Protein AF-B7STY0-F1 (afdb_monomer_lite)

Radius of gyration: 23.1 Å; chains: 1; bounding box: 56×46×56 Å

InterPro domains:
  IPR005203 Hemocyanin, C-terminal [PF03723] (12-206)
  IPR013788 Hemocyanin/hexamerin [PTHR11511] (6-204)
  IPR014756 Immunoglobulin E-set [SSF81296] (11-210)
  IPR037020 Hemocyanin, C-terminal domain superfamily [G3DSA:2.60.40.1520] (10-211)

pLDDT: mean 85.21, std 14.91, range [29.67, 97.5]

Organism: Heliconius melpomene (NCBI:txid34740)

Foldseek 3Di:
DVVVVVVVPDDDDDPVRQDDPQKDWDDKDKDDKDKDKDKDKAWPVVVDDDDPVCVVVVHDPDTDIDIDIDMAIDKMKMKIKMAGQAWAKKKKWKWKFAQADPVRHGDDCVVCVVRIDTLAIDIDTDHHGIDIDIDILVVGPQEAEDDDHPVVVVVVCVPDPDPNPVSCVPRVPRHPTGDHSSVSDDHADPVGRDMDMDMGMGGDDPPDDDPDD

Sequence (213 aa):
EHAVLFKKFLPKYTIDELDFPGVKIERITSDKLVTFIDDFDMDITNALYLDETEIHNKKSDMTFVARTRRLNNQPFKVTIDVISEKAVDAVVRIFIGPKYDCMGRLLNVNDKRLDMLEIDSFIYKLDTGKNTIIRNSHEMHDVIGDRPWTRRFMDYTADVNGGVDKVVDSYWYKQRLGIPRRLLLPLGLRGGLPLQMFVIVTPVRTGLVLPTI

Secondary structure (DSSP, 8-state):
-HHHHHHTTSPPPPHHHH--TTEEEEEEEE----EEEEEEEEE-GGGSPPPHHHHHHTS-SS--EEEEEEEEE---EEEEEEEESS-EEEEEEEEEEESB-TTSPBPPHHHHTTTPEEEEEEEEEEPSEEEEEEEETTT-TTEE-PPPPHHHHHHHHHH-TT-HHHHIIIIITTTSSSEEGGGSSPPPPTT---EEEEEEEEE--TT------

Structure (mmCIF, N/CA/C/O backbone):
data_AF-B7STY0-F1
#
_entry.id   AF-B7STY0-F1
#
loop_
_atom_site.group_PDB
_atom_site.id
_atom_site.type_symbol
_atom_site.label_atom_id
_atom_site.label_alt_id
_atom_site.label_comp_id
_atom_site.label_asym_id
_atom_site.label_entity_id
_atom_site.label_seq_id
_atom_site.pdbx_PDB_ins_code
_atom_site.Cartn_x
_atom_site.Cartn_y
_atom_site.Cartn_z
_atom_site.occupancy
_atom_site.B_iso_or_equiv
_atom_site.auth_seq_id
_atom_site.auth_comp_id
_atom_site.auth_asym_id
_atom_site.auth_atom_id
_atom_site.pdbx_PDB_model_num
ATOM 1 N N . GLU A 1 1 ? 5.731 -23.225 3.517 1.00 60.69 1 GLU A N 1
ATOM 2 C CA . GLU A 1 1 ? 4.800 -24.035 4.343 1.00 60.69 1 GLU A CA 1
ATOM 3 C C . GLU A 1 1 ? 5.126 -24.015 5.842 1.00 60.69 1 GLU A C 1
ATOM 5 O O . GLU A 1 1 ? 4.241 -23.704 6.633 1.00 60.69 1 GLU A O 1
ATOM 10 N N . HIS A 1 2 ? 6.379 -24.244 6.255 1.00 78.81 2 HIS A N 1
ATOM 11 C CA . HIS A 1 2 ? 6.765 -24.286 7.679 1.00 78.81 2 HIS A CA 1
ATOM 12 C C . HIS A 1 2 ? 6.441 -23.016 8.487 1.00 78.81 2 HIS A C 1
ATOM 14 O O . HIS A 1 2 ? 5.999 -23.117 9.629 1.00 78.81 2 HIS A O 1
ATOM 20 N N . ALA A 1 3 ? 6.571 -21.824 7.893 1.00 80.62 3 ALA A N 1
ATOM 21 C CA . ALA A 1 3 ? 6.241 -20.567 8.570 1.00 80.62 3 ALA A CA 1
ATOM 22 C C . ALA A 1 3 ? 4.749 -20.461 8.945 1.00 80.62 3 ALA A C 1
ATOM 24 O O . ALA A 1 3 ? 4.415 -20.004 10.035 1.00 80.62 3 ALA A O 1
ATOM 25 N N . VAL A 1 4 ? 3.844 -20.928 8.077 1.00 84.31 4 VAL A N 1
ATOM 26 C CA . VAL A 1 4 ? 2.393 -20.887 8.335 1.00 84.31 4 VAL A CA 1
ATOM 27 C C . VAL A 1 4 ? 2.015 -21.871 9.439 1.00 84.31 4 VAL A C 1
ATOM 29 O O . VAL A 1 4 ? 1.200 -21.545 10.300 1.00 84.31 4 VAL A O 1
ATOM 32 N N . LEU A 1 5 ? 2.632 -23.057 9.449 1.00 87.75 5 LEU A N 1
ATOM 33 C CA . LEU A 1 5 ? 2.456 -24.036 10.522 1.00 87.75 5 LEU A CA 1
ATOM 34 C C . LEU A 1 5 ? 2.950 -23.484 11.860 1.00 87.75 5 LEU A C 1
ATOM 36 O O . LEU A 1 5 ? 2.215 -23.553 12.839 1.00 87.75 5 LEU A O 1
ATOM 40 N N . PHE A 1 6 ? 4.129 -22.855 11.887 1.00 90.81 6 PHE A N 1
ATOM 41 C CA . PHE A 1 6 ? 4.658 -22.202 13.084 1.00 90.81 6 PHE A CA 1
ATOM 42 C C . PHE A 1 6 ? 3.688 -21.151 13.650 1.00 90.81 6 PHE A C 1
ATOM 44 O O . PHE A 1 6 ? 3.395 -21.155 14.843 1.00 90.81 6 PHE A O 1
ATOM 51 N N . LYS A 1 7 ? 3.102 -20.300 12.794 1.00 88.75 7 LYS A N 1
ATOM 52 C CA . LYS A 1 7 ? 2.127 -19.279 13.219 1.00 88.75 7 LYS A CA 1
ATOM 53 C C . LYS A 1 7 ? 0.867 -19.859 13.877 1.00 88.75 7 LYS A C 1
ATOM 55 O O . LYS A 1 7 ? 0.223 -19.139 14.631 1.00 88.75 7 LYS A O 1
ATOM 60 N N . LYS A 1 8 ? 0.517 -21.132 13.643 1.00 87.06 8 LYS A N 1
ATOM 61 C CA . LYS A 1 8 ? -0.620 -21.791 14.318 1.00 87.06 8 LYS A CA 1
ATOM 62 C C . LYS A 1 8 ? -0.343 -22.129 15.788 1.00 87.06 8 LYS A C 1
ATOM 64 O O . LYS A 1 8 ? -1.303 -22.318 16.527 1.00 87.06 8 LYS A O 1
ATOM 69 N N . PHE A 1 9 ? 0.926 -22.203 16.197 1.00 91.38 9 PHE A N 1
ATOM 70 C CA . PHE A 1 9 ? 1.323 -22.443 17.591 1.00 91.38 9 PHE A CA 1
ATOM 71 C C . PHE A 1 9 ? 1.385 -21.162 18.429 1.00 91.38 9 PHE A C 1
ATOM 73 O O . PHE A 1 9 ? 1.483 -21.237 19.651 1.00 91.38 9 PHE A O 1
ATOM 80 N N . LEU A 1 10 ? 1.333 -19.990 17.792 1.00 91.94 10 LEU A N 1
ATOM 81 C CA . LEU A 1 10 ? 1.276 -18.719 18.502 1.00 91.94 10 LEU A CA 1
ATOM 82 C C . LEU A 1 10 ? -0.125 -18.497 19.095 1.00 91.94 10 LEU A C 1
ATOM 84 O O . LEU A 1 10 ? -1.118 -18.941 18.504 1.00 91.94 10 LEU A O 1
ATOM 88 N N . PRO A 1 11 ? -0.230 -17.794 20.237 1.00 92.94 11 PRO A N 1
ATOM 89 C CA . PRO A 1 11 ? -1.522 -17.407 20.781 1.00 92.94 11 PRO A CA 1
ATOM 90 C C . PRO A 1 11 ? -2.291 -16.543 19.774 1.00 92.94 11 PRO A C 1
ATOM 92 O O . PRO A 1 11 ? -1.715 -15.764 19.011 1.00 92.94 11 PRO A O 1
ATOM 95 N N . LYS A 1 12 ? -3.613 -16.711 19.759 1.00 90.75 12 LYS A N 1
ATOM 96 C CA . LYS A 1 12 ? -4.514 -15.886 18.950 1.00 90.75 12 LYS A CA 1
ATOM 97 C C . LYS A 1 12 ? -4.737 -14.558 19.662 1.00 90.75 12 LYS A C 1
ATOM 99 O O . LYS A 1 12 ? -4.838 -14.553 20.885 1.00 90.75 12 LYS A O 1
ATOM 104 N N . TYR A 1 13 ? -4.890 -13.487 18.889 1.00 91.31 13 TYR A N 1
ATOM 105 C CA . TYR A 1 13 ? -5.256 -12.192 19.450 1.00 91.31 13 TYR A CA 1
ATOM 106 C C . TYR A 1 13 ? -6.588 -12.268 20.197 1.00 91.31 13 TYR A C 1
ATOM 108 O O . TYR A 1 13 ? -7.548 -12.870 19.699 1.00 91.31 13 TYR A O 1
ATOM 116 N N . THR A 1 14 ? -6.640 -11.662 21.380 1.00 93.38 14 THR A N 1
ATOM 117 C CA . THR A 1 14 ? -7.887 -11.496 22.136 1.00 93.38 14 THR A CA 1
ATOM 118 C C . THR A 1 14 ? -8.665 -10.279 21.633 1.00 93.38 14 THR A C 1
ATOM 120 O O . THR A 1 14 ? -8.149 -9.459 20.871 1.00 93.38 14 THR A O 1
ATOM 123 N N . ILE A 1 15 ? -9.931 -10.160 22.042 1.00 90.56 15 ILE A N 1
ATOM 124 C CA . ILE A 1 15 ? -10.754 -8.992 21.698 1.00 90.56 15 ILE A CA 1
ATOM 125 C C . ILE A 1 15 ? -10.104 -7.727 22.264 1.00 90.56 15 ILE A C 1
ATOM 127 O O . ILE A 1 15 ? -9.914 -6.777 21.518 1.00 90.56 15 ILE A O 1
ATOM 131 N N . ASP A 1 16 ? -9.664 -7.761 23.522 1.00 89.69 16 ASP A N 1
ATOM 132 C CA . ASP A 1 16 ? -9.047 -6.615 24.202 1.00 89.69 16 ASP A CA 1
ATOM 133 C C . ASP A 1 16 ? -7.728 -6.160 23.552 1.00 89.69 16 ASP A C 1
ATOM 135 O O . ASP A 1 16 ? -7.352 -4.995 23.641 1.00 89.69 16 ASP A O 1
ATOM 139 N N . GLU A 1 17 ? -7.006 -7.067 22.885 1.00 87.88 17 GLU A N 1
ATOM 140 C CA . GLU A 1 17 ? -5.771 -6.734 22.167 1.00 87.88 17 GLU A CA 1
ATOM 141 C C . GLU A 1 17 ? -6.016 -6.044 20.822 1.00 87.88 17 GLU A C 1
ATOM 143 O O . GLU A 1 17 ? -5.158 -5.279 20.366 1.00 87.88 17 GLU A O 1
ATOM 148 N N . LEU A 1 18 ? -7.146 -6.349 20.177 1.00 89.62 18 LEU A N 1
ATOM 149 C CA . LEU A 1 18 ? -7.550 -5.773 18.892 1.00 89.62 18 LEU A CA 1
ATOM 150 C C . LEU A 1 18 ? -8.452 -4.553 19.057 1.00 89.62 18 LEU A C 1
ATOM 152 O O . LEU A 1 18 ? -8.523 -3.733 18.140 1.00 89.62 18 LEU A O 1
ATOM 156 N N . ASP A 1 19 ? -9.149 -4.454 20.185 1.00 92.00 19 ASP A N 1
ATOM 157 C CA . ASP A 1 19 ? -10.040 -3.348 20.467 1.00 92.00 19 ASP A CA 1
ATOM 158 C C . ASP A 1 19 ? -9.248 -2.050 20.635 1.00 92.00 19 ASP A C 1
ATOM 160 O O . ASP A 1 19 ? -8.168 -2.003 21.234 1.00 92.00 19 ASP A O 1
ATOM 164 N N . PHE A 1 20 ? -9.804 -0.970 20.094 1.00 93.62 20 PHE A N 1
ATOM 165 C CA . PHE A 1 20 ? -9.273 0.371 20.278 1.00 93.62 20 PHE A CA 1
ATOM 166 C C . PHE A 1 20 ? -10.358 1.239 20.924 1.00 93.62 20 PHE A C 1
ATOM 168 O O . PHE A 1 20 ? -11.094 1.937 20.223 1.00 93.62 20 PHE A O 1
ATOM 175 N N . PRO A 1 21 ? -10.449 1.233 22.270 1.00 93.56 21 PRO A N 1
ATOM 176 C CA . PRO A 1 21 ? -11.526 1.904 22.982 1.00 93.56 21 PRO A CA 1
ATOM 177 C C . PRO A 1 21 ? -11.626 3.390 22.634 1.00 93.56 21 PRO A C 1
ATOM 179 O O . PRO A 1 21 ? -10.637 4.135 22.729 1.00 93.56 21 PRO A O 1
ATOM 182 N N . GLY A 1 22 ? -12.838 3.806 22.267 1.00 93.19 22 GLY A N 1
ATOM 183 C CA . GLY A 1 22 ? -13.173 5.172 21.873 1.00 93.19 22 GLY A CA 1
ATOM 184 C C . GLY A 1 22 ? -12.848 5.514 20.417 1.00 93.19 22 GLY A C 1
ATOM 185 O O . GLY A 1 22 ? -12.996 6.671 20.048 1.00 93.19 22 GLY A O 1
ATOM 186 N N . VAL A 1 23 ? -12.410 4.561 19.585 1.00 95.75 23 VAL A N 1
ATOM 187 C CA . VAL A 1 23 ? -12.158 4.775 18.149 1.00 95.75 23 VAL A CA 1
ATOM 188 C C . VAL A 1 23 ? -13.016 3.821 17.323 1.00 95.75 23 VAL A C 1
ATOM 190 O O . VAL A 1 23 ? -12.961 2.607 17.494 1.00 95.75 23 VAL A O 1
ATOM 193 N N . LYS A 1 24 ? -13.798 4.360 16.385 1.00 96.25 24 LYS A N 1
ATOM 194 C CA . LYS A 1 24 ? -14.690 3.579 15.522 1.00 96.25 24 LYS A CA 1
ATOM 195 C C . LYS A 1 24 ? -14.593 4.031 14.073 1.00 96.25 24 LYS A C 1
ATOM 197 O O . LYS A 1 24 ? -14.761 5.207 13.767 1.00 96.25 24 LYS A O 1
ATOM 202 N N . ILE A 1 25 ? -14.395 3.079 13.166 1.00 96.69 25 ILE A N 1
ATOM 203 C CA . ILE A 1 25 ? -14.489 3.320 11.723 1.00 96.69 25 ILE A CA 1
ATOM 204 C C . ILE A 1 25 ? -15.973 3.288 11.337 1.00 96.69 25 ILE A C 1
ATOM 206 O O . ILE A 1 25 ? -16.640 2.271 11.528 1.00 96.69 25 ILE A O 1
ATOM 210 N N . GLU A 1 26 ? -16.501 4.388 10.808 1.00 96.19 26 GLU A N 1
ATOM 211 C CA . GLU A 1 26 ? -17.892 4.454 10.344 1.00 96.19 26 GLU A CA 1
ATOM 212 C C . GLU A 1 26 ? -18.032 3.964 8.910 1.00 96.19 26 GLU A C 1
ATOM 214 O O . GLU A 1 26 ? -18.964 3.229 8.576 1.00 96.19 26 GLU A O 1
ATOM 219 N N . ARG A 1 27 ? -17.123 4.410 8.042 1.00 96.19 27 ARG A N 1
ATOM 220 C CA . ARG A 1 27 ? -17.256 4.210 6.605 1.00 96.19 27 ARG A CA 1
ATOM 221 C C . ARG A 1 27 ? -15.901 4.206 5.922 1.00 96.19 27 ARG A C 1
ATOM 223 O O . ARG A 1 27 ? -15.021 4.996 6.244 1.00 96.19 27 ARG A O 1
ATOM 230 N N . ILE A 1 28 ? -15.775 3.328 4.935 1.00 95.94 28 ILE A N 1
ATOM 231 C CA . ILE A 1 28 ? -14.636 3.260 4.024 1.00 95.94 28 ILE A CA 1
ATOM 232 C C . ILE A 1 28 ? -15.201 3.387 2.614 1.00 95.94 28 ILE A C 1
ATOM 234 O O . ILE A 1 28 ? -16.075 2.612 2.221 1.00 95.94 28 ILE A O 1
ATOM 238 N N . THR A 1 29 ? -14.719 4.365 1.859 1.00 96.19 29 THR A N 1
ATOM 239 C CA . THR A 1 29 ? -15.050 4.537 0.442 1.00 96.19 29 THR A CA 1
ATOM 240 C C . THR A 1 29 ? -13.777 4.630 -0.374 1.00 96.19 29 THR A C 1
ATOM 242 O O . THR A 1 29 ? -12.782 5.189 0.076 1.00 96.19 29 THR A O 1
ATOM 245 N N . SER A 1 30 ? -13.812 4.116 -1.595 1.00 94.88 30 SER A N 1
ATOM 246 C CA . SER A 1 30 ? -12.705 4.230 -2.537 1.00 94.88 30 SER A CA 1
ATOM 247 C C . SER A 1 30 ? -13.194 4.777 -3.864 1.00 94.88 30 SER A C 1
ATOM 249 O O . SER A 1 30 ? -14.331 4.516 -4.268 1.00 94.88 30 SER A O 1
ATOM 251 N N . ASP A 1 31 ? -12.304 5.460 -4.574 1.00 94.88 31 ASP A N 1
ATOM 252 C CA . ASP A 1 31 ? -12.530 5.778 -5.978 1.00 94.88 31 ASP A CA 1
ATOM 253 C C . ASP A 1 31 ? -12.579 4.496 -6.827 1.00 94.88 31 ASP A C 1
ATOM 255 O O . ASP A 1 31 ? -12.296 3.379 -6.371 1.00 94.88 31 ASP A O 1
ATOM 259 N N . LYS A 1 32 ? -12.931 4.654 -8.104 1.00 93.44 32 LYS A N 1
ATOM 260 C CA . LYS A 1 32 ? -12.924 3.546 -9.056 1.00 93.44 32 LYS A CA 1
ATOM 261 C C . LYS A 1 32 ? -11.492 3.042 -9.263 1.00 93.44 32 LYS A C 1
ATOM 263 O O . LYS A 1 32 ? -10.646 3.749 -9.801 1.00 93.44 32 LYS A O 1
ATOM 268 N N . LEU A 1 33 ? -11.252 1.788 -8.894 1.00 95.00 33 LEU A N 1
ATOM 269 C CA . LEU A 1 33 ? -9.977 1.111 -9.114 1.00 95.00 33 LEU A CA 1
ATOM 270 C C . LEU A 1 33 ? -9.912 0.610 -10.563 1.00 95.00 33 LEU A C 1
ATOM 272 O O . LEU A 1 33 ? -10.648 -0.302 -10.943 1.00 95.00 33 LEU A O 1
ATOM 276 N N . VAL A 1 34 ? -9.059 1.226 -11.385 1.00 95.38 34 VAL A N 1
ATOM 277 C CA . VAL A 1 34 ? -8.916 0.897 -12.812 1.00 95.38 34 VAL A CA 1
ATOM 278 C C . VAL A 1 34 ? -7.480 0.497 -13.107 1.00 95.38 34 VAL A C 1
ATOM 280 O O . VAL A 1 34 ? -6.554 1.269 -12.863 1.00 95.38 34 VAL A O 1
ATOM 283 N N . THR A 1 35 ? -7.309 -0.692 -13.678 1.00 96.56 35 THR A N 1
ATOM 284 C CA . THR A 1 35 ? -6.025 -1.184 -14.182 1.00 96.56 35 THR A CA 1
ATOM 285 C C . THR A 1 35 ? -6.024 -1.268 -15.700 1.00 96.56 35 THR A C 1
ATOM 287 O O . THR A 1 35 ? -7.060 -1.462 -16.338 1.00 96.56 35 THR A O 1
ATOM 290 N N . PHE A 1 36 ? -4.847 -1.085 -16.286 1.00 95.44 36 PHE A N 1
ATOM 291 C CA . PHE A 1 36 ? -4.613 -1.147 -17.722 1.00 95.44 36 PHE A CA 1
ATOM 292 C C . PHE A 1 36 ? -3.187 -1.627 -17.995 1.00 95.44 36 PHE A C 1
ATOM 294 O O . PHE A 1 36 ? -2.350 -1.670 -17.096 1.00 95.44 36 PHE A O 1
ATOM 301 N N . ILE A 1 37 ? -2.921 -2.018 -19.237 1.00 95.62 37 ILE A N 1
ATOM 302 C CA . ILE A 1 37 ? -1.579 -2.384 -19.685 1.00 95.62 37 ILE A CA 1
ATOM 303 C C . ILE A 1 37 ? -1.018 -1.220 -20.498 1.00 95.62 37 ILE A C 1
ATOM 305 O O . ILE A 1 37 ? -1.648 -0.821 -21.479 1.00 95.62 37 ILE A O 1
ATOM 309 N N . ASP A 1 38 ? 0.139 -0.699 -20.097 1.00 94.38 38 ASP A N 1
ATOM 310 C CA . ASP A 1 38 ? 0.880 0.331 -20.822 1.00 94.38 38 ASP A CA 1
ATOM 311 C C . ASP A 1 38 ? 2.124 -0.232 -21.510 1.00 94.38 38 ASP A C 1
ATOM 313 O O . ASP A 1 38 ? 2.641 -1.293 -21.147 1.00 94.38 38 ASP A O 1
ATOM 317 N N . ASP A 1 39 ? 2.578 0.475 -22.541 1.00 95.31 39 ASP A N 1
ATOM 318 C CA . ASP A 1 39 ? 3.867 0.207 -23.162 1.00 95.31 39 ASP A CA 1
ATOM 319 C C . ASP A 1 39 ? 4.962 0.896 -22.342 1.00 95.31 39 ASP A C 1
ATOM 321 O O . ASP A 1 39 ? 4.832 2.051 -21.930 1.00 95.31 39 ASP A O 1
ATOM 325 N N . PHE A 1 40 ? 6.051 0.176 -22.099 1.00 92.62 40 PHE A N 1
ATOM 326 C CA . PHE A 1 40 ? 7.213 0.661 -21.379 1.00 92.62 40 PHE A CA 1
ATOM 327 C C . PHE A 1 40 ? 8.491 0.333 -22.131 1.00 92.62 40 PHE A C 1
ATOM 329 O O . PHE A 1 40 ? 8.781 -0.830 -22.426 1.00 92.62 40 PHE A O 1
ATOM 336 N N . ASP A 1 41 ? 9.270 1.378 -22.355 1.00 92.88 41 ASP A N 1
ATOM 337 C CA . ASP A 1 41 ? 10.525 1.334 -23.076 1.00 92.88 41 ASP A CA 1
ATOM 338 C C . ASP A 1 41 ? 11.685 1.204 -22.077 1.00 92.88 41 ASP A C 1
ATOM 340 O O . ASP A 1 41 ? 11.837 2.006 -21.149 1.00 92.88 41 ASP A O 1
ATOM 344 N N . MET A 1 42 ? 12.493 0.161 -22.253 1.00 90.44 42 MET A N 1
ATOM 345 C CA . MET A 1 42 ? 13.660 -0.142 -21.431 1.00 90.44 42 MET A CA 1
ATOM 346 C C . MET A 1 42 ? 14.928 -0.063 -22.277 1.00 90.44 42 MET A C 1
ATOM 348 O O . MET A 1 42 ? 15.016 -0.704 -23.322 1.00 90.44 42 MET A O 1
ATOM 352 N N . ASP A 1 43 ? 15.915 0.694 -21.803 1.00 90.69 43 ASP A N 1
ATOM 353 C CA . ASP A 1 43 ? 17.243 0.758 -22.414 1.00 90.69 43 ASP A CA 1
ATOM 354 C C . ASP A 1 43 ? 17.980 -0.580 -22.221 1.00 90.69 43 ASP A C 1
ATOM 356 O O . ASP A 1 43 ? 18.210 -1.021 -21.092 1.00 90.69 43 ASP A O 1
ATOM 360 N N . ILE A 1 44 ? 18.317 -1.229 -23.336 1.00 91.50 44 ILE A N 1
ATOM 361 C CA . ILE A 1 44 ? 19.047 -2.502 -23.403 1.00 91.50 44 ILE A CA 1
ATOM 362 C C . ILE A 1 44 ? 20.399 -2.350 -24.104 1.00 91.50 44 ILE A C 1
ATOM 364 O O . ILE A 1 44 ? 20.999 -3.346 -24.496 1.00 91.50 44 ILE A O 1
ATOM 368 N N . THR A 1 45 ? 20.904 -1.123 -24.250 1.00 89.00 45 THR A N 1
ATOM 369 C CA . THR A 1 45 ? 22.171 -0.839 -24.944 1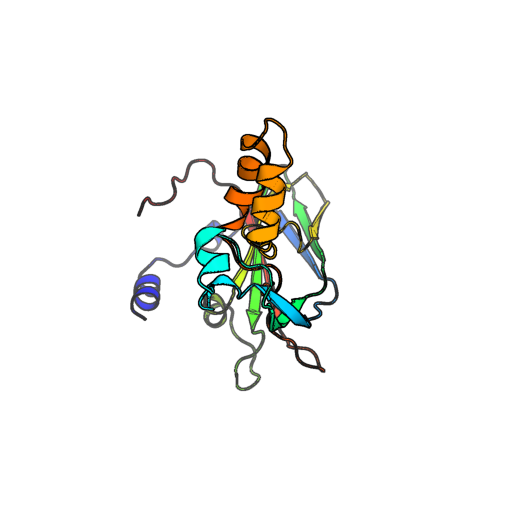.00 89.00 45 THR A CA 1
ATOM 370 C C . THR A 1 45 ? 23.334 -1.658 -24.367 1.00 89.00 45 THR A C 1
ATOM 372 O O . THR A 1 45 ? 24.131 -2.211 -25.113 1.00 89.00 45 THR A O 1
ATOM 375 N N . ASN A 1 46 ? 23.369 -1.853 -23.044 1.00 86.56 46 ASN A N 1
ATOM 376 C CA . ASN A 1 46 ? 24.404 -2.649 -22.365 1.00 86.56 46 ASN A CA 1
ATOM 377 C C . ASN A 1 46 ? 24.336 -4.166 -22.635 1.00 86.56 46 ASN A C 1
ATOM 379 O O . ASN A 1 46 ? 25.217 -4.894 -22.187 1.00 86.56 46 ASN A O 1
ATOM 383 N N . ALA A 1 47 ? 23.283 -4.663 -23.290 1.00 87.81 47 ALA A N 1
ATOM 384 C CA . ALA A 1 47 ? 23.164 -6.072 -23.663 1.00 87.81 47 ALA A CA 1
ATOM 385 C C . ALA A 1 47 ? 23.830 -6.388 -25.013 1.00 87.81 47 ALA A C 1
ATOM 387 O O . ALA A 1 47 ? 23.927 -7.559 -25.379 1.00 87.81 47 ALA A O 1
ATOM 388 N N . LEU A 1 48 ? 24.253 -5.363 -25.757 1.00 86.94 48 LEU A N 1
ATOM 389 C CA . LEU A 1 48 ? 24.894 -5.504 -27.058 1.00 86.94 48 LEU A CA 1
ATOM 390 C C . LEU A 1 48 ? 26.408 -5.329 -26.944 1.00 86.94 48 LEU A C 1
ATOM 392 O O . LEU A 1 48 ? 26.915 -4.675 -26.032 1.00 86.94 48 LEU A O 1
ATOM 396 N N . TYR A 1 49 ? 27.124 -5.935 -27.887 1.00 85.62 49 TYR A N 1
ATOM 397 C CA . TYR A 1 49 ? 28.552 -5.705 -28.046 1.00 85.62 49 TYR A CA 1
ATOM 398 C C . TYR A 1 49 ? 28.782 -4.348 -28.704 1.00 85.62 49 TYR A C 1
ATOM 400 O O . TYR A 1 49 ? 28.032 -3.958 -29.595 1.00 85.62 49 TYR A O 1
ATOM 408 N N . LEU A 1 50 ? 29.813 -3.657 -28.233 1.00 85.81 50 LEU A N 1
ATOM 409 C CA . LEU A 1 50 ? 30.271 -2.397 -28.799 1.00 85.81 50 LEU A CA 1
ATOM 410 C C . LEU A 1 50 ? 31.301 -2.676 -29.895 1.00 85.81 50 LEU A C 1
ATOM 412 O O . LEU A 1 50 ? 32.127 -3.581 -29.741 1.00 85.81 50 LEU A O 1
ATOM 416 N N . ASP A 1 51 ? 31.285 -1.870 -30.951 1.00 87.69 51 ASP A N 1
ATOM 417 C CA . ASP A 1 51 ? 32.319 -1.912 -31.988 1.00 87.69 51 ASP A CA 1
ATOM 418 C C . ASP A 1 51 ? 33.646 -1.326 -31.465 1.00 87.69 51 ASP A C 1
ATOM 420 O O . ASP A 1 51 ? 33.679 -0.611 -30.462 1.00 87.69 51 ASP A O 1
ATOM 424 N N . GLU A 1 52 ? 34.773 -1.586 -32.140 1.00 85.00 52 GLU A N 1
ATOM 425 C CA . GLU A 1 52 ? 36.110 -1.149 -31.685 1.00 85.00 52 GLU A CA 1
ATOM 426 C C . GLU A 1 52 ? 36.193 0.366 -31.405 1.00 85.00 52 GLU A C 1
ATOM 428 O O . GLU A 1 52 ? 36.814 0.799 -30.429 1.00 85.00 52 GLU A O 1
ATOM 433 N N . THR A 1 53 ? 35.513 1.178 -32.219 1.00 85.69 53 THR A N 1
ATOM 434 C CA . THR A 1 53 ? 35.418 2.635 -32.051 1.00 85.69 53 THR A CA 1
ATOM 435 C C . THR A 1 53 ? 34.600 3.032 -30.820 1.00 85.69 53 THR A C 1
ATOM 437 O O . THR A 1 53 ? 34.987 3.940 -30.082 1.00 85.69 53 THR A O 1
ATOM 440 N N . GLU A 1 54 ? 33.492 2.339 -30.558 1.00 85.19 54 GLU A N 1
ATOM 441 C CA . GLU A 1 54 ? 32.627 2.574 -29.397 1.00 85.19 54 GLU A CA 1
ATOM 442 C C . GLU A 1 54 ? 33.290 2.107 -28.093 1.00 85.19 54 GLU A C 1
ATOM 444 O O . GLU A 1 54 ? 33.159 2.765 -27.056 1.00 85.19 54 GLU A O 1
ATOM 449 N N . ILE A 1 55 ? 34.062 1.014 -28.143 1.00 83.81 55 ILE A N 1
ATOM 450 C CA . ILE A 1 55 ? 34.889 0.535 -27.026 1.00 83.81 55 ILE A CA 1
ATOM 451 C C . ILE A 1 55 ? 35.923 1.597 -26.649 1.00 83.81 55 ILE A C 1
ATOM 453 O O . ILE A 1 55 ? 36.061 1.923 -25.466 1.00 83.81 55 ILE A O 1
ATOM 457 N N . HIS A 1 56 ? 36.618 2.176 -27.635 1.00 84.31 56 HIS A N 1
ATOM 458 C CA . HIS A 1 56 ? 37.582 3.251 -27.394 1.00 84.31 56 HIS A CA 1
ATOM 459 C C . HIS A 1 56 ? 36.916 4.477 -26.747 1.00 84.31 56 HIS A C 1
ATOM 461 O O . HIS A 1 56 ? 37.440 5.046 -25.787 1.00 84.31 56 HIS A O 1
ATOM 467 N N . ASN A 1 57 ? 35.722 4.841 -27.218 1.00 80.56 57 ASN A N 1
ATOM 468 C CA . ASN A 1 57 ? 34.960 5.981 -26.709 1.00 80.56 57 ASN A CA 1
ATOM 469 C C . ASN A 1 57 ? 34.171 5.676 -25.419 1.00 80.56 57 ASN A C 1
ATOM 471 O O . ASN A 1 57 ? 33.567 6.585 -24.845 1.00 80.56 57 ASN A O 1
ATOM 475 N N . LYS A 1 58 ? 34.187 4.420 -24.939 1.00 78.69 58 LYS A N 1
ATOM 476 C CA . LYS A 1 58 ? 33.468 3.914 -23.749 1.00 78.69 58 LYS A CA 1
ATOM 477 C C . LYS A 1 58 ? 31.974 4.256 -23.732 1.00 78.69 58 LYS A C 1
ATOM 479 O O . LYS A 1 58 ? 31.368 4.383 -22.665 1.00 78.69 58 LYS A O 1
ATOM 484 N N . LYS A 1 59 ? 31.379 4.444 -24.905 1.00 78.06 59 LYS A N 1
ATOM 485 C CA . LYS A 1 59 ? 30.007 4.915 -25.066 1.00 78.06 59 LYS A CA 1
ATOM 486 C C . LYS A 1 59 ? 29.474 4.401 -26.392 1.00 78.06 59 LYS A C 1
ATOM 488 O O . LYS A 1 59 ? 30.167 4.509 -27.396 1.00 78.06 59 LYS A O 1
ATOM 493 N N . SER A 1 60 ? 28.244 3.891 -26.379 1.00 81.19 60 SER A N 1
ATOM 494 C CA . SER A 1 60 ? 27.547 3.581 -27.625 1.00 81.19 60 SER A CA 1
ATOM 495 C C . SER A 1 60 ? 26.968 4.842 -28.254 1.00 81.19 60 SER A C 1
ATOM 497 O O . SER A 1 60 ? 26.385 5.699 -27.559 1.00 81.19 60 SER A O 1
ATOM 499 N N . ASP A 1 61 ? 27.106 4.915 -29.572 1.00 82.81 61 ASP A N 1
ATOM 500 C CA . ASP A 1 61 ? 26.578 5.992 -30.400 1.00 82.81 61 ASP A CA 1
ATOM 501 C C . ASP A 1 61 ? 25.054 5.877 -30.560 1.00 82.81 61 ASP A C 1
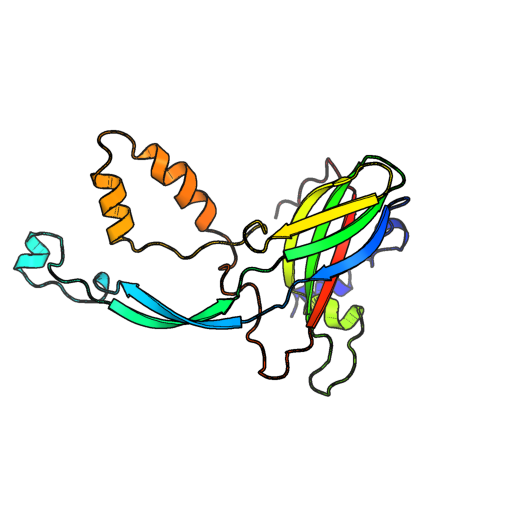ATOM 503 O O . ASP A 1 61 ? 24.355 6.891 -30.653 1.00 82.81 61 ASP A O 1
ATOM 507 N N . MET A 1 62 ? 24.518 4.654 -30.501 1.00 84.44 62 MET A N 1
ATOM 508 C CA . MET A 1 62 ? 23.089 4.364 -30.604 1.00 84.44 62 MET A CA 1
ATOM 509 C C . MET A 1 62 ? 22.484 3.976 -29.249 1.00 84.44 62 MET A C 1
ATOM 511 O O . MET A 1 62 ? 23.154 3.496 -28.339 1.00 84.44 62 MET A O 1
ATOM 515 N N . THR A 1 63 ? 21.177 4.190 -29.102 1.00 87.50 63 THR A N 1
ATOM 516 C CA . THR A 1 63 ? 20.409 3.693 -27.951 1.00 87.50 63 THR A CA 1
ATOM 517 C C . THR A 1 63 ? 19.465 2.601 -28.407 1.00 87.50 63 THR A C 1
ATOM 519 O O . THR A 1 63 ? 18.581 2.850 -29.231 1.00 87.50 63 THR A O 1
ATOM 522 N N . PHE A 1 64 ? 19.619 1.411 -27.839 1.00 89.38 64 PHE A N 1
ATOM 523 C CA . PHE A 1 64 ? 18.766 0.271 -28.140 1.00 89.38 64 PHE A CA 1
ATOM 524 C C . PHE A 1 64 ? 17.703 0.124 -27.064 1.00 89.38 64 PHE A C 1
ATOM 526 O O . PHE A 1 64 ? 17.997 0.086 -25.870 1.00 89.38 64 PHE A O 1
ATOM 533 N N . VAL A 1 65 ? 16.448 0.044 -27.497 1.00 92.81 65 VAL A N 1
ATOM 534 C CA . VAL A 1 65 ? 15.288 0.080 -26.610 1.00 92.81 65 VAL A CA 1
ATOM 535 C C . VAL A 1 65 ? 14.430 -1.155 -26.842 1.00 92.81 65 VAL A C 1
ATOM 537 O O . VAL A 1 65 ? 14.024 -1.440 -27.967 1.00 92.81 65 VAL A O 1
ATOM 540 N N . ALA A 1 66 ? 14.118 -1.866 -25.763 1.00 93.62 66 ALA A N 1
ATOM 541 C CA . ALA A 1 66 ? 13.125 -2.927 -25.753 1.00 93.62 66 ALA A CA 1
ATOM 542 C C . ALA A 1 66 ? 11.787 -2.376 -25.254 1.00 93.62 66 ALA A C 1
ATOM 544 O O . ALA A 1 66 ? 11.701 -1.855 -24.140 1.00 93.62 66 ALA A O 1
ATOM 545 N N . ARG A 1 67 ? 10.730 -2.534 -26.054 1.00 94.94 67 ARG A N 1
ATOM 546 C CA . ARG A 1 67 ? 9.362 -2.206 -25.644 1.00 94.94 67 ARG A CA 1
ATOM 547 C C . ARG A 1 67 ? 8.704 -3.414 -24.991 1.00 94.94 67 ARG A C 1
ATOM 549 O O . ARG A 1 67 ? 8.621 -4.486 -25.584 1.00 94.94 67 ARG A O 1
ATOM 556 N N . THR A 1 68 ? 8.204 -3.228 -23.778 1.00 93.94 68 THR A N 1
ATOM 557 C CA . THR A 1 68 ? 7.504 -4.252 -22.993 1.00 93.94 68 THR A CA 1
ATOM 558 C C . THR A 1 68 ? 6.123 -3.759 -22.600 1.00 93.94 68 THR A C 1
ATOM 560 O O . THR A 1 68 ? 5.912 -2.565 -22.427 1.00 93.94 68 THR A O 1
ATOM 563 N N . ARG A 1 69 ? 5.171 -4.677 -22.436 1.00 95.50 69 ARG A N 1
ATOM 564 C CA . ARG A 1 69 ? 3.821 -4.345 -21.972 1.00 95.50 69 ARG A CA 1
ATOM 565 C C . ARG A 1 69 ? 3.724 -4.620 -20.480 1.00 95.50 69 ARG A C 1
ATOM 567 O O . ARG A 1 69 ? 3.957 -5.754 -20.062 1.00 95.50 69 ARG A O 1
ATOM 574 N N . ARG A 1 70 ? 3.403 -3.610 -19.672 1.00 94.94 70 ARG A N 1
ATOM 575 C CA . ARG A 1 70 ? 3.401 -3.717 -18.207 1.00 94.94 70 ARG A CA 1
ATOM 576 C C . ARG A 1 70 ? 2.052 -3.324 -17.625 1.00 94.94 70 ARG A C 1
ATOM 578 O O . ARG A 1 70 ? 1.329 -2.503 -18.173 1.00 94.94 70 ARG A O 1
ATOM 585 N N . LEU A 1 71 ? 1.710 -3.937 -16.496 1.00 96.00 71 LEU A N 1
ATOM 586 C CA . LEU A 1 71 ? 0.529 -3.558 -15.729 1.00 96.00 71 LEU A CA 1
ATOM 587 C C . LEU A 1 71 ? 0.719 -2.168 -15.125 1.00 96.00 71 LEU A C 1
ATOM 589 O O . LEU A 1 71 ? 1.816 -1.840 -14.665 1.00 96.00 71 LEU A O 1
ATOM 593 N N . ASN A 1 72 ? -0.357 -1.387 -15.128 1.00 95.44 72 ASN A N 1
ATOM 594 C CA . ASN A 1 72 ? -0.454 -0.090 -14.485 1.00 95.44 72 ASN A CA 1
ATOM 595 C C . ASN A 1 72 ? -1.876 0.156 -13.944 1.00 95.44 72 ASN A C 1
ATOM 597 O O . ASN A 1 72 ? -2.826 -0.563 -14.269 1.00 95.44 72 ASN A O 1
ATOM 601 N N . ASN A 1 73 ? -2.020 1.171 -13.095 1.00 94.88 73 ASN A N 1
ATOM 602 C CA . ASN A 1 73 ? -3.282 1.587 -12.499 1.00 94.88 73 ASN A CA 1
ATOM 603 C C . ASN A 1 73 ? -3.476 3.104 -12.575 1.00 94.88 73 ASN A C 1
ATOM 605 O O . ASN A 1 73 ? -2.520 3.877 -12.618 1.00 94.88 73 ASN A O 1
ATOM 609 N N . GLN A 1 74 ? -4.739 3.530 -12.608 1.00 94.50 74 GLN A N 1
ATOM 610 C CA . GLN A 1 74 ? -5.081 4.940 -12.450 1.00 94.50 74 GLN A CA 1
ATOM 611 C C . GLN A 1 74 ? -4.928 5.350 -10.979 1.00 94.50 74 GLN A C 1
ATOM 613 O O . GLN A 1 74 ? -5.275 4.558 -10.097 1.00 94.50 74 GLN A O 1
ATOM 618 N N . PRO A 1 75 ? -4.460 6.579 -10.693 1.00 94.06 75 PRO A N 1
ATOM 619 C CA . PRO A 1 75 ? -4.432 7.089 -9.332 1.00 94.06 75 PRO A CA 1
ATOM 620 C C . PRO A 1 75 ? -5.828 7.060 -8.709 1.00 94.06 75 PRO A C 1
ATOM 622 O O . PRO A 1 75 ? -6.792 7.521 -9.316 1.00 94.06 75 PRO A O 1
ATOM 625 N N . PHE A 1 76 ? -5.918 6.550 -7.487 1.00 94.88 76 PHE A N 1
ATOM 626 C CA . PHE A 1 76 ? -7.166 6.467 -6.734 1.00 94.88 76 PHE A CA 1
ATOM 627 C C . PHE A 1 76 ? -6.982 7.008 -5.318 1.00 94.88 76 PHE A C 1
ATOM 629 O O . PHE A 1 76 ? -5.858 7.065 -4.799 1.00 94.88 76 PHE A O 1
ATOM 636 N N . LYS A 1 77 ? -8.095 7.393 -4.693 1.00 96.31 77 LYS A N 1
ATOM 637 C CA . LYS A 1 77 ? -8.151 7.780 -3.286 1.00 96.31 77 LYS A CA 1
ATOM 638 C C . LYS A 1 77 ? -8.953 6.774 -2.472 1.00 96.31 77 LYS A C 1
ATOM 640 O O . LYS A 1 77 ? -9.929 6.193 -2.952 1.00 96.31 77 LYS A O 1
ATOM 645 N N . VAL A 1 78 ? -8.528 6.589 -1.229 1.00 96.19 78 VAL A N 1
ATOM 646 C CA . VAL A 1 78 ? -9.263 5.863 -0.193 1.00 96.19 78 VAL A CA 1
ATOM 647 C C . VAL A 1 78 ? -9.641 6.867 0.885 1.00 96.19 78 VAL A C 1
ATOM 649 O O . VAL A 1 78 ? -8.772 7.544 1.432 1.00 96.19 78 VAL A O 1
ATOM 652 N N . THR A 1 79 ? -10.933 6.966 1.173 1.00 97.12 79 THR A N 1
ATOM 653 C CA . THR A 1 79 ? -11.479 7.829 2.218 1.00 97.12 79 THR A CA 1
ATOM 654 C C . THR A 1 79 ? -11.975 6.967 3.367 1.00 97.12 79 THR A C 1
ATOM 656 O O . THR A 1 79 ? -12.779 6.054 3.165 1.00 97.12 79 THR A O 1
ATOM 659 N N . ILE A 1 80 ? -11.490 7.254 4.570 1.00 97.31 80 ILE A N 1
ATOM 660 C CA . ILE A 1 80 ? -11.817 6.526 5.794 1.00 97.31 80 ILE A CA 1
ATOM 661 C C . ILE A 1 80 ? -12.408 7.533 6.780 1.00 97.31 80 ILE A C 1
ATOM 663 O O . ILE A 1 80 ? -11.724 8.462 7.209 1.00 97.31 80 ILE A O 1
ATOM 667 N N . ASP A 1 81 ? -13.677 7.349 7.127 1.00 97.50 81 ASP A N 1
ATOM 668 C CA . ASP A 1 81 ? -14.369 8.138 8.143 1.00 97.50 81 ASP A CA 1
ATOM 669 C C . ASP A 1 81 ? -14.240 7.428 9.497 1.00 97.50 81 ASP A C 1
ATOM 671 O O . ASP A 1 81 ? -14.716 6.300 9.670 1.00 97.50 81 ASP A O 1
ATOM 675 N N . VAL A 1 82 ? -13.586 8.086 10.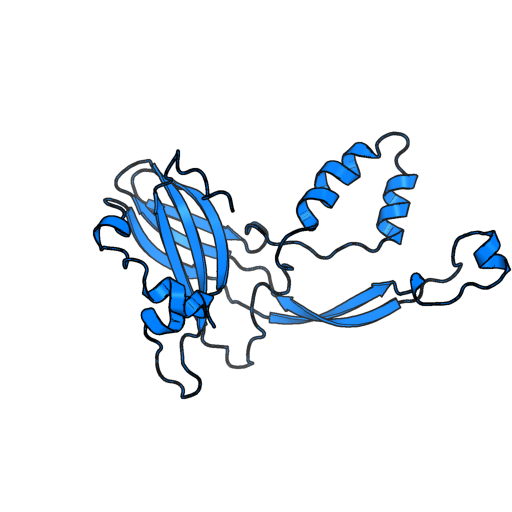454 1.00 97.31 82 VAL A N 1
ATOM 676 C CA . VAL A 1 82 ? -13.301 7.568 11.798 1.00 97.31 82 VAL A CA 1
ATOM 677 C C . VAL A 1 82 ? -13.861 8.529 12.841 1.00 97.31 82 VAL A C 1
ATOM 679 O O . VAL A 1 82 ? -13.583 9.724 12.802 1.00 97.31 82 VAL A O 1
ATOM 682 N N . ILE A 1 83 ? -14.617 8.017 13.806 1.00 97.19 83 ILE A N 1
ATOM 683 C CA . ILE A 1 83 ? -15.000 8.760 15.007 1.00 97.19 83 ILE A CA 1
ATOM 684 C C . ILE A 1 83 ? -14.044 8.389 16.132 1.00 97.19 83 ILE A C 1
ATOM 686 O O . ILE A 1 83 ? -13.822 7.206 16.387 1.00 97.19 83 ILE A O 1
ATOM 690 N N . SER A 1 84 ? -13.501 9.400 16.804 1.00 96.62 84 SER A N 1
ATOM 691 C CA . SER A 1 84 ? -12.667 9.234 17.989 1.00 96.62 84 SER A CA 1
ATOM 692 C C . SER A 1 84 ? -13.239 10.021 19.166 1.00 96.62 84 SER A C 1
ATOM 694 O O . SER A 1 84 ? -13.579 11.190 19.035 1.00 96.62 84 SER A O 1
ATOM 696 N N . GLU A 1 85 ? -13.316 9.415 20.343 1.00 96.50 85 GLU A N 1
ATOM 697 C CA . GLU A 1 85 ? -13.716 10.077 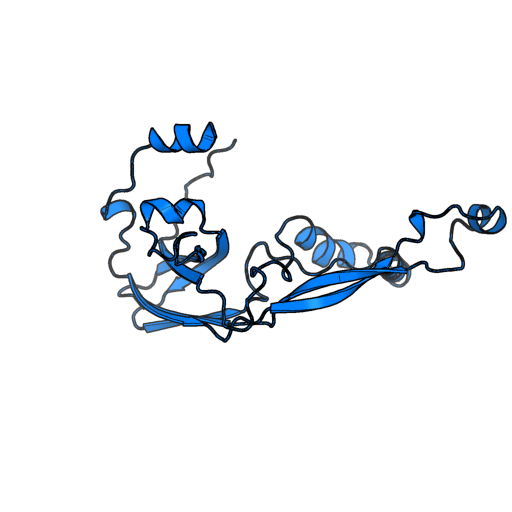21.593 1.00 96.50 85 GLU A CA 1
ATOM 698 C C . GLU A 1 85 ? -12.555 10.850 22.239 1.00 96.50 85 GLU A C 1
ATOM 700 O O . GLU A 1 85 ? -12.757 11.641 23.160 1.00 96.50 85 GLU A O 1
ATOM 705 N N . LYS A 1 86 ? -11.326 10.639 21.754 1.00 93.94 86 LYS A N 1
ATOM 706 C CA . LYS A 1 86 ? -10.095 11.231 22.290 1.00 93.94 86 LYS A CA 1
ATOM 707 C C . LYS A 1 86 ? -9.125 11.624 21.180 1.00 93.94 86 LYS A C 1
ATOM 709 O O . LYS A 1 86 ? -9.077 10.975 20.137 1.00 93.94 86 LYS A O 1
ATOM 714 N N . ALA A 1 87 ? -8.299 12.633 21.435 1.00 94.75 87 ALA A N 1
ATOM 715 C CA . ALA A 1 87 ? -7.184 12.958 20.557 1.00 94.75 87 ALA A CA 1
ATOM 716 C C . ALA A 1 87 ? -6.028 11.970 20.800 1.00 94.75 87 ALA A C 1
ATOM 718 O O . ALA A 1 87 ? -5.496 11.910 21.911 1.00 94.75 87 ALA A O 1
ATOM 719 N N . VAL A 1 88 ? -5.671 11.158 19.801 1.00 93.94 88 VAL A N 1
ATOM 720 C CA . VAL A 1 88 ? -4.678 10.079 19.946 1.00 93.94 88 VAL A CA 1
ATOM 721 C C . VAL A 1 88 ? -3.984 9.766 18.622 1.00 93.94 88 VAL A C 1
ATOM 723 O O . VAL A 1 88 ? -4.606 9.784 17.561 1.00 93.94 88 VAL A O 1
ATOM 726 N N . ASP A 1 89 ? -2.697 9.428 18.684 1.00 93.75 89 ASP A N 1
ATOM 727 C CA . ASP A 1 89 ? -1.964 8.938 17.519 1.00 93.75 89 ASP A CA 1
ATOM 728 C C . ASP A 1 89 ? -2.324 7.473 17.239 1.00 93.75 89 ASP A C 1
ATOM 730 O O . ASP A 1 89 ? -2.244 6.595 18.108 1.00 93.75 89 ASP A O 1
ATOM 734 N N . ALA A 1 90 ? -2.710 7.201 15.997 1.00 94.00 90 ALA A N 1
ATOM 735 C CA . ALA A 1 90 ? -3.105 5.886 15.526 1.00 94.00 90 ALA A CA 1
ATOM 736 C C . ALA A 1 90 ? -2.280 5.463 14.307 1.00 94.00 90 ALA A C 1
ATOM 738 O O . ALA A 1 90 ? -1.830 6.286 13.514 1.00 94.00 90 ALA A O 1
ATOM 739 N N . VAL A 1 91 ? -2.104 4.157 14.139 1.00 94.56 91 VAL A N 1
ATOM 740 C CA . VAL A 1 91 ? -1.590 3.545 12.913 1.00 94.56 91 VAL A CA 1
ATOM 741 C C . VAL A 1 91 ? -2.778 3.030 12.119 1.00 94.56 91 VAL A C 1
ATOM 743 O O . VAL A 1 91 ? -3.543 2.199 12.612 1.00 94.56 91 VAL A O 1
ATOM 746 N N . VAL A 1 92 ? -2.919 3.515 10.892 1.00 95.19 92 VAL A N 1
ATOM 747 C CA . VAL A 1 92 ? -3.926 3.069 9.931 1.00 95.19 92 VAL A CA 1
ATOM 748 C C . VAL A 1 92 ? -3.241 2.116 8.963 1.00 95.19 92 VAL A C 1
ATOM 750 O O . VAL A 1 92 ? -2.267 2.502 8.322 1.00 95.19 92 VAL A O 1
ATOM 753 N N . ARG A 1 93 ? -3.747 0.885 8.843 1.00 95.56 93 ARG A N 1
ATOM 754 C CA . ARG A 1 93 ? -3.268 -0.100 7.861 1.00 95.56 93 ARG A CA 1
ATOM 755 C C . ARG A 1 93 ? -4.388 -0.492 6.914 1.00 95.56 93 ARG A C 1
ATOM 757 O O . ARG A 1 93 ? -5.503 -0.780 7.355 1.00 95.56 93 ARG A O 1
ATOM 764 N N . ILE A 1 94 ? -4.082 -0.512 5.623 1.00 95.25 94 ILE A N 1
ATOM 765 C CA . ILE A 1 94 ? -5.020 -0.811 4.544 1.00 95.25 94 ILE A CA 1
ATOM 766 C C . ILE A 1 94 ? -4.549 -2.077 3.840 1.00 95.25 94 ILE A C 1
ATOM 768 O O . ILE A 1 94 ? -3.431 -2.143 3.337 1.00 95.25 94 ILE A O 1
ATOM 772 N N . PHE A 1 95 ? -5.434 -3.062 3.759 1.00 94.94 95 PHE A N 1
ATOM 773 C CA . PHE A 1 95 ? -5.203 -4.328 3.084 1.00 94.94 95 PHE A CA 1
ATOM 774 C C . PHE A 1 95 ? -6.207 -4.528 1.951 1.00 94.94 95 PHE A C 1
ATOM 776 O O . PHE A 1 95 ? -7.361 -4.102 2.045 1.00 94.94 95 PHE A O 1
ATOM 783 N N . ILE A 1 96 ? -5.794 -5.244 0.909 1.00 94.19 96 ILE A N 1
ATOM 784 C CA . ILE A 1 96 ? -6.663 -5.715 -0.169 1.00 94.19 96 ILE A CA 1
ATOM 785 C C . ILE A 1 96 ? -6.535 -7.224 -0.324 1.00 94.19 96 ILE A C 1
ATOM 787 O O . ILE A 1 96 ? -5.448 -7.776 -0.193 1.00 94.19 96 ILE A O 1
ATOM 791 N N . GLY A 1 97 ? -7.631 -7.900 -0.637 1.00 94.06 97 GLY A N 1
ATOM 792 C CA . GLY A 1 97 ? -7.578 -9.326 -0.929 1.00 94.06 97 GLY A CA 1
ATOM 793 C C . GLY A 1 97 ? -8.853 -9.858 -1.569 1.00 94.06 97 GLY A C 1
ATOM 794 O O . GLY A 1 97 ? -9.767 -9.087 -1.892 1.00 94.06 97 GLY A O 1
ATOM 795 N N . PRO A 1 98 ? -8.916 -11.176 -1.798 1.00 94.12 98 PRO A N 1
ATOM 796 C CA . PRO A 1 98 ? -10.037 -11.807 -2.473 1.00 94.12 98 PRO A CA 1
ATOM 797 C C . PRO A 1 98 ? -11.306 -11.750 -1.618 1.00 94.12 98 PRO A C 1
ATOM 799 O O . PRO A 1 98 ? -11.294 -12.001 -0.412 1.00 94.12 98 PRO A O 1
ATOM 802 N N . LYS A 1 99 ? -12.439 -11.448 -2.260 1.00 92.81 99 LYS A N 1
ATOM 803 C CA . LYS A 1 99 ? -13.760 -11.544 -1.620 1.00 92.81 99 LYS A CA 1
ATOM 804 C C . LYS A 1 99 ? -14.334 -12.963 -1.694 1.00 92.81 99 LYS A C 1
ATOM 806 O O . LYS A 1 99 ? -15.042 -13.392 -0.779 1.00 92.81 99 LYS A O 1
ATOM 811 N N . TYR A 1 100 ? -14.039 -13.665 -2.785 1.00 93.44 100 TYR A N 1
ATOM 812 C CA . TYR A 1 100 ? -14.568 -14.988 -3.091 1.00 93.44 100 TYR A CA 1
ATOM 813 C C . TYR A 1 100 ? -13.440 -15.994 -3.335 1.00 93.44 100 TYR A C 1
ATOM 815 O O . TYR A 1 100 ? -12.377 -15.628 -3.828 1.00 93.44 100 TYR A O 1
ATOM 823 N N . ASP A 1 101 ? -13.705 -17.254 -3.007 1.00 89.38 101 ASP A N 1
ATOM 824 C CA . ASP A 1 101 ? -12.884 -18.417 -3.356 1.00 89.38 101 ASP A CA 1
ATOM 825 C C . ASP A 1 101 ? -13.005 -18.749 -4.861 1.00 89.38 101 ASP A C 1
ATOM 827 O O . ASP A 1 101 ? -13.896 -18.249 -5.552 1.00 89.38 101 ASP A O 1
ATOM 831 N N . CYS A 1 102 ? -12.167 -19.657 -5.365 1.00 87.06 102 CYS A N 1
ATOM 832 C CA . CYS A 1 102 ? -12.190 -20.186 -6.732 1.00 87.06 102 CYS A CA 1
ATOM 833 C C . CYS A 1 102 ? -13.556 -20.763 -7.153 1.00 87.06 102 CYS A C 1
ATOM 835 O O . CYS A 1 102 ? -13.900 -20.732 -8.331 1.00 87.06 102 CYS A O 1
ATOM 837 N N . MET A 1 103 ? -14.362 -21.232 -6.194 1.00 90.19 103 MET A N 1
ATOM 838 C CA . MET A 1 103 ? -15.733 -21.716 -6.414 1.00 90.19 103 MET A CA 1
ATOM 839 C C . MET A 1 103 ? -16.813 -20.623 -6.283 1.00 90.19 103 MET A C 1
ATOM 841 O O . MET A 1 103 ? -18.000 -20.934 -6.275 1.00 90.19 103 MET A O 1
ATOM 845 N N . GLY A 1 104 ? -16.440 -19.350 -6.113 1.00 88.94 104 GLY A N 1
ATOM 846 C CA . GLY A 1 104 ? -17.386 -18.235 -5.968 1.00 88.94 104 GLY A CA 1
ATOM 847 C C . GLY A 1 104 ? -18.032 -18.109 -4.581 1.00 88.94 104 GLY A C 1
ATOM 848 O O . GLY A 1 104 ? -19.000 -17.370 -4.411 1.00 88.94 104 GLY A O 1
ATOM 849 N N . ARG A 1 105 ? -17.514 -18.811 -3.567 1.00 91.94 105 ARG A N 1
ATOM 850 C CA . ARG A 1 105 ? -18.018 -18.760 -2.182 1.00 91.94 105 ARG A CA 1
ATOM 851 C C . ARG A 1 105 ? -17.368 -17.616 -1.409 1.00 91.94 105 ARG A C 1
ATOM 853 O O . ARG A 1 105 ? -16.201 -17.320 -1.636 1.00 91.94 105 ARG A O 1
ATOM 860 N N . LEU A 1 106 ? -18.097 -16.991 -0.484 1.00 92.06 106 LEU A N 1
ATOM 861 C CA . LEU A 1 106 ? -17.546 -15.939 0.380 1.00 92.06 106 LEU A CA 1
ATOM 862 C C . LEU A 1 106 ? -16.475 -16.507 1.319 1.00 92.06 106 LEU A C 1
ATOM 864 O O . LEU A 1 106 ? -16.725 -17.487 2.020 1.00 92.06 106 LEU A O 1
ATOM 868 N N . LEU A 1 107 ? -15.308 -15.860 1.361 1.00 91.00 107 LEU A N 1
ATOM 869 C CA . LEU A 1 107 ? -14.213 -16.261 2.242 1.00 91.00 107 LEU A CA 1
ATOM 870 C C . LEU A 1 107 ? -14.407 -15.741 3.670 1.00 91.00 107 LEU A C 1
ATOM 872 O O . LEU A 1 107 ? -14.671 -14.550 3.902 1.00 91.00 107 LEU A O 1
ATOM 876 N N . ASN A 1 108 ? -14.193 -16.630 4.640 1.00 90.62 108 ASN A N 1
ATOM 877 C CA . ASN A 1 108 ? -14.107 -16.256 6.045 1.00 90.62 108 ASN A CA 1
ATOM 878 C C . ASN A 1 108 ? -12.819 -15.449 6.300 1.00 90.62 108 ASN A C 1
ATOM 880 O O . ASN A 1 108 ? -11.811 -15.628 5.620 1.00 90.62 108 ASN A O 1
ATOM 884 N N . VAL A 1 109 ? -12.837 -14.572 7.307 1.00 87.44 109 VAL A N 1
ATOM 885 C CA . VAL A 1 109 ? -11.683 -13.778 7.773 1.00 87.44 109 VAL A CA 1
ATOM 886 C C . VAL A 1 109 ? -10.475 -14.654 8.072 1.00 87.44 109 VAL A C 1
ATOM 888 O O . VAL A 1 109 ? -9.365 -14.306 7.683 1.00 87.44 109 VAL A O 1
ATOM 891 N N . ASN A 1 110 ? -10.683 -15.812 8.697 1.00 87.56 110 ASN A N 1
ATOM 892 C CA . ASN A 1 110 ? -9.582 -16.710 9.036 1.00 87.56 110 ASN A CA 1
ATOM 893 C C . ASN A 1 110 ? -8.882 -17.330 7.825 1.00 87.56 110 ASN A C 1
ATOM 895 O O . ASN A 1 110 ? -7.686 -17.597 7.926 1.00 87.56 110 ASN A O 1
ATOM 899 N N . ASP A 1 111 ? -9.601 -17.523 6.722 1.00 86.62 111 ASP A N 1
ATOM 900 C CA . ASP A 1 111 ? -9.047 -18.115 5.506 1.00 86.62 111 ASP A CA 1
ATOM 901 C C . ASP A 1 111 ? -8.362 -17.031 4.673 1.00 86.62 111 ASP A C 1
ATOM 903 O O . ASP A 1 111 ? -7.186 -17.155 4.347 1.00 86.62 111 ASP A O 1
ATOM 907 N N . LYS A 1 112 ? -9.041 -15.895 4.453 1.00 90.38 112 LYS A N 1
ATOM 908 C CA . LYS A 1 112 ? -8.498 -14.807 3.626 1.00 90.38 112 LYS A CA 1
ATOM 909 C C . LYS A 1 112 ? -7.331 -14.057 4.253 1.00 90.38 112 LYS A C 1
ATOM 911 O O . LYS A 1 112 ? -6.601 -13.413 3.520 1.00 90.38 112 LYS A O 1
ATOM 916 N N . ARG A 1 113 ? -7.124 -14.101 5.579 1.00 89.06 113 ARG A N 1
ATOM 917 C CA . ARG A 1 113 ? -6.087 -13.286 6.254 1.00 89.06 113 ARG A CA 1
ATOM 918 C C . ARG A 1 113 ? -4.671 -13.477 5.697 1.00 89.06 113 ARG A C 1
ATOM 920 O O . ARG A 1 113 ? -3.862 -12.572 5.842 1.00 89.06 113 ARG A O 1
ATOM 927 N N . LEU A 1 114 ? -4.364 -14.647 5.125 1.00 88.94 114 LEU A N 1
ATOM 928 C CA . LEU A 1 114 ? -3.063 -14.933 4.508 1.00 88.94 114 LEU A CA 1
ATOM 929 C C . LEU A 1 114 ? -2.983 -14.469 3.045 1.00 88.94 114 LEU A C 1
ATOM 931 O O . LEU A 1 114 ? -1.883 -14.288 2.537 1.00 88.94 114 LEU A O 1
ATOM 935 N N . ASP A 1 115 ? -4.132 -14.239 2.413 1.00 91.25 115 ASP A N 1
ATOM 936 C CA . ASP A 1 115 ? -4.266 -13.782 1.026 1.00 91.25 115 ASP A CA 1
ATOM 937 C C . ASP A 1 115 ? -4.467 -12.258 0.930 1.00 91.25 115 ASP A C 1
ATOM 939 O O . ASP A 1 115 ? -4.613 -11.708 -0.163 1.00 91.25 115 ASP A O 1
ATOM 943 N N . MET A 1 116 ? -4.513 -11.563 2.072 1.00 92.50 116 MET A N 1
ATOM 944 C CA . MET A 1 116 ? -4.598 -10.107 2.134 1.00 92.50 116 MET A CA 1
ATOM 945 C C . MET A 1 116 ? -3.204 -9.496 1.962 1.00 92.50 116 MET A C 1
ATOM 947 O O . MET A 1 116 ? -2.302 -9.757 2.757 1.00 92.50 116 MET A O 1
ATOM 951 N N . LEU A 1 117 ? -3.047 -8.633 0.963 1.00 92.00 117 LEU A N 1
ATOM 952 C CA . LEU A 1 117 ? -1.846 -7.837 0.743 1.00 92.00 117 LEU A CA 1
ATOM 953 C C . LEU A 1 117 ? -1.996 -6.469 1.410 1.00 92.00 117 LEU A C 1
ATOM 955 O O . LEU A 1 117 ? -3.016 -5.799 1.245 1.00 92.00 117 LEU A O 1
ATOM 959 N N . GLU A 1 118 ? -0.969 -6.047 2.139 1.00 92.50 118 GLU A N 1
ATOM 960 C CA . GLU A 1 118 ? -0.872 -4.691 2.676 1.00 92.50 118 GLU A CA 1
ATOM 961 C C . GLU A 1 118 ? -0.575 -3.696 1.547 1.00 92.50 118 GLU A C 1
ATOM 963 O O . GLU A 1 118 ? 0.374 -3.873 0.787 1.00 92.50 118 GLU A O 1
ATOM 968 N N . ILE A 1 119 ? -1.415 -2.669 1.426 1.00 92.38 119 ILE A N 1
ATOM 969 C CA . ILE A 1 119 ? -1.275 -1.594 0.437 1.00 92.38 119 ILE A CA 1
ATOM 970 C C . ILE A 1 119 ? -0.608 -0.363 1.055 1.00 92.38 119 ILE A C 1
ATOM 972 O O . ILE A 1 119 ? 0.148 0.327 0.377 1.00 92.38 119 ILE A O 1
ATOM 976 N N . ASP A 1 120 ? -0.944 -0.036 2.303 1.00 93.19 120 ASP A N 1
ATOM 977 C CA . ASP A 1 120 ? -0.421 1.149 2.982 1.00 93.19 120 ASP A CA 1
ATOM 978 C C . ASP A 1 120 ? -0.499 0.979 4.499 1.00 93.19 120 ASP A C 1
ATOM 980 O O . ASP A 1 120 ? -1.453 0.395 5.024 1.00 93.19 120 ASP A O 1
ATOM 984 N N . SER A 1 121 ? 0.471 1.565 5.192 1.00 93.19 121 SER A N 1
ATOM 985 C CA . SER A 1 121 ? 0.486 1.712 6.641 1.00 93.19 121 SER A CA 1
ATOM 986 C C . SER A 1 121 ? 1.083 3.061 6.997 1.00 93.19 121 SER A C 1
ATOM 988 O O . SER A 1 121 ? 2.206 3.370 6.609 1.00 93.19 121 SER A O 1
ATOM 990 N N . PHE A 1 122 ? 0.345 3.875 7.746 1.00 92.81 122 PHE A N 1
ATOM 991 C CA . PHE A 1 122 ? 0.784 5.218 8.113 1.00 92.81 122 PHE A CA 1
ATOM 992 C C . PHE A 1 122 ? 0.287 5.628 9.495 1.00 92.81 122 PHE A C 1
ATOM 994 O O . PHE A 1 122 ? -0.722 5.128 9.995 1.00 92.81 122 PHE A O 1
ATOM 1001 N N . ILE A 1 123 ? 1.015 6.560 10.109 1.00 93.88 123 ILE A N 1
ATOM 1002 C CA . ILE A 1 123 ? 0.621 7.189 11.369 1.00 93.88 123 ILE A CA 1
ATOM 1003 C C . ILE A 1 123 ? -0.306 8.363 11.055 1.00 93.88 123 ILE A C 1
ATOM 1005 O O . ILE A 1 123 ? -0.023 9.172 10.171 1.00 93.88 123 ILE A O 1
ATOM 1009 N N . TYR A 1 124 ? -1.408 8.456 11.789 1.00 94.50 124 TYR A N 1
ATOM 1010 C CA . TYR A 1 124 ? -2.374 9.537 11.703 1.00 94.50 124 TYR A CA 1
ATOM 1011 C C . TYR A 1 124 ? -2.760 9.996 13.107 1.00 94.50 124 TYR A C 1
ATOM 1013 O O . TYR A 1 124 ? -3.080 9.180 13.972 1.00 94.50 124 TYR A O 1
ATOM 1021 N N . LYS A 1 125 ? -2.748 11.309 13.325 1.00 95.50 125 LYS A N 1
ATOM 1022 C CA . LYS A 1 125 ? -3.207 11.910 14.574 1.00 95.50 125 LYS A CA 1
ATOM 1023 C C . LYS A 1 125 ? -4.717 12.102 14.498 1.00 95.50 125 LYS A C 1
ATOM 1025 O O . LYS A 1 125 ? -5.184 12.918 13.710 1.00 95.50 125 LYS A O 1
ATOM 1030 N N . LEU A 1 126 ? -5.465 11.321 15.273 1.00 95.88 126 LEU A N 1
ATOM 1031 C CA . LEU A 1 126 ? -6.914 11.463 15.379 1.00 95.88 126 LEU A CA 1
ATOM 1032 C C . LEU A 1 126 ? -7.235 12.611 16.333 1.00 95.88 126 LEU A C 1
ATOM 1034 O O . LEU A 1 126 ? -6.689 12.660 17.435 1.00 95.88 126 LEU A O 1
ATOM 1038 N N . ASP A 1 127 ? -8.155 13.480 15.931 1.00 96.69 127 ASP A N 1
ATOM 1039 C CA . ASP A 1 127 ? -8.752 14.499 16.788 1.00 96.69 127 ASP A CA 1
ATOM 1040 C C . ASP A 1 127 ? -10.057 13.981 17.412 1.00 96.69 127 ASP A C 1
ATOM 1042 O O . ASP A 1 127 ? -10.687 13.045 16.911 1.00 96.69 127 ASP A O 1
ATOM 1046 N N . THR A 1 128 ? -10.492 14.585 18.520 1.00 96.31 128 THR A N 1
ATOM 1047 C CA . THR A 1 128 ? -11.781 14.246 19.137 1.00 96.31 128 THR A CA 1
ATOM 1048 C C . THR A 1 128 ? -12.938 14.635 18.210 1.00 96.31 128 THR A C 1
ATOM 1050 O O . THR A 1 128 ? -13.038 15.777 17.766 1.00 96.31 128 THR A O 1
ATOM 1053 N N . GLY A 1 129 ? -13.851 13.701 17.958 1.00 95.81 129 GLY A N 1
ATOM 1054 C CA . GLY A 1 129 ? -14.989 13.846 17.059 1.00 95.81 129 GLY A CA 1
ATOM 1055 C C . GLY A 1 129 ? -14.802 13.071 15.755 1.00 95.81 129 GLY A C 1
ATOM 1056 O O . GLY A 1 129 ? -14.274 11.959 15.738 1.00 95.81 129 GLY A O 1
ATOM 1057 N N . LYS A 1 130 ? -15.293 13.641 14.652 1.00 96.50 130 LYS A N 1
ATOM 1058 C CA . LYS A 1 130 ? -15.267 13.015 13.327 1.00 96.50 130 LYS A CA 1
ATOM 1059 C C . LYS A 1 130 ? -13.996 13.392 12.564 1.00 96.50 130 LYS A C 1
ATOM 1061 O O . LYS A 1 130 ? -13.745 14.568 12.325 1.00 96.50 130 LYS A O 1
ATOM 1066 N N . ASN A 1 131 ? -13.266 12.381 12.112 1.00 96.62 131 ASN A N 1
ATOM 1067 C CA . ASN A 1 131 ? -12.058 12.483 11.302 1.00 96.62 131 ASN A CA 1
ATOM 1068 C C . ASN A 1 131 ? -12.329 11.870 9.924 1.00 96.62 131 ASN A C 1
ATOM 1070 O O . ASN A 1 131 ? -12.823 10.747 9.832 1.00 96.62 131 ASN A O 1
ATOM 1074 N N . THR A 1 132 ? -11.977 12.578 8.853 1.00 96.81 132 THR A N 1
ATOM 1075 C CA . THR A 1 132 ? -12.067 12.063 7.479 1.00 96.81 132 THR A CA 1
ATOM 1076 C C . THR A 1 132 ? -10.661 12.001 6.900 1.00 96.81 132 THR A C 1
ATOM 1078 O O . THR A 1 132 ? -10.068 13.019 6.545 1.00 96.81 132 THR A O 1
ATOM 1081 N N . ILE A 1 133 ? -10.122 10.789 6.815 1.00 95.88 133 ILE A N 1
ATOM 1082 C CA . ILE A 1 133 ? -8.777 10.519 6.311 1.00 95.88 133 ILE A CA 1
ATOM 1083 C C . ILE A 1 133 ? -8.882 10.288 4.807 1.00 95.88 133 ILE A C 1
ATOM 1085 O O . ILE A 1 133 ? -9.581 9.373 4.380 1.00 95.88 133 ILE A O 1
ATOM 1089 N N . ILE A 1 134 ? -8.188 11.092 4.001 1.00 96.38 134 ILE A N 1
ATOM 1090 C CA . ILE A 1 134 ? -8.146 10.944 2.540 1.00 96.38 134 ILE A CA 1
ATOM 1091 C C . ILE A 1 134 ? -6.733 10.542 2.145 1.00 96.38 134 ILE A C 1
ATOM 1093 O O . ILE A 1 134 ? -5.799 11.324 2.306 1.00 96.38 134 ILE A O 1
ATOM 1097 N N . ARG A 1 135 ? -6.581 9.331 1.608 1.00 94.38 135 ARG A N 1
ATOM 1098 C CA . ARG A 1 135 ? -5.281 8.764 1.259 1.00 94.38 135 ARG A CA 1
ATOM 1099 C C . ARG A 1 135 ? -5.151 8.533 -0.238 1.00 94.38 135 ARG A C 1
ATOM 1101 O O . ARG A 1 135 ? -5.943 7.799 -0.826 1.00 94.38 135 ARG A O 1
ATOM 1108 N N . ASN A 1 136 ? -4.152 9.159 -0.859 1.00 94.06 136 ASN A N 1
ATOM 1109 C CA . ASN A 1 136 ? -3.873 8.997 -2.284 1.00 94.06 136 ASN A CA 1
ATOM 1110 C C . ASN A 1 136 ? -2.929 7.811 -2.526 1.00 94.06 136 ASN A C 1
ATOM 1112 O O . ASN A 1 136 ? -1.914 7.678 -1.849 1.00 94.06 136 ASN A O 1
ATOM 1116 N N . SER A 1 137 ? -3.204 7.019 -3.564 1.00 91.75 137 SER A N 1
ATOM 1117 C CA . SER A 1 137 ? -2.313 5.969 -4.090 1.00 91.75 137 SER A CA 1
ATOM 1118 C C . SER A 1 137 ? -0.854 6.394 -4.331 1.00 91.75 137 SER A C 1
ATOM 1120 O O . SER A 1 137 ? 0.034 5.551 -4.393 1.00 91.75 137 SER A O 1
ATOM 1122 N N . HIS A 1 138 ? -0.587 7.686 -4.546 1.00 88.00 138 HIS A N 1
ATOM 1123 C CA . HIS A 1 138 ? 0.768 8.229 -4.707 1.00 88.00 138 HIS A CA 1
ATOM 1124 C C . HIS A 1 138 ? 1.544 8.365 -3.398 1.00 88.00 138 HIS A C 1
ATOM 1126 O O . HIS A 1 138 ? 2.768 8.422 -3.431 1.00 88.00 138 HIS A O 1
ATOM 1132 N N . GLU A 1 139 ? 0.843 8.480 -2.276 1.00 87.75 139 GLU A N 1
ATOM 1133 C CA . GLU A 1 139 ? 1.445 8.799 -0.983 1.00 87.75 139 GLU A CA 1
ATOM 1134 C C . GLU A 1 139 ? 1.640 7.560 -0.111 1.00 87.75 139 GLU A C 1
ATOM 1136 O O . GLU A 1 139 ? 2.181 7.676 0.988 1.00 87.75 139 GLU A O 1
ATOM 1141 N N . MET A 1 140 ? 1.171 6.401 -0.578 1.00 90.00 140 MET A N 1
ATOM 1142 C CA . MET A 1 140 ? 1.235 5.129 0.136 1.00 90.00 140 MET A CA 1
ATOM 1143 C C . MET A 1 140 ? 2.683 4.730 0.442 1.00 90.00 140 MET A C 1
ATOM 1145 O O . MET A 1 140 ? 3.588 4.970 -0.361 1.00 90.00 140 MET A O 1
ATOM 1149 N N . HIS A 1 141 ? 2.895 4.149 1.621 1.00 86.06 141 HIS A N 1
ATOM 1150 C CA . HIS A 1 141 ? 4.217 3.732 2.083 1.00 86.06 141 HIS A CA 1
ATOM 1151 C C . HIS A 1 141 ? 4.739 2.527 1.304 1.00 86.06 141 HIS A C 1
ATOM 1153 O O . HIS A 1 141 ? 3.967 1.724 0.793 1.00 86.06 141 HIS A O 1
ATOM 1159 N N . ASP A 1 142 ? 6.067 2.422 1.205 1.00 81.56 142 ASP A N 1
ATOM 1160 C CA . ASP A 1 142 ? 6.777 1.347 0.499 1.00 81.56 142 ASP A CA 1
ATOM 1161 C C . ASP A 1 142 ? 6.370 1.167 -0.973 1.00 81.56 142 ASP A C 1
ATOM 1163 O O . ASP A 1 142 ? 6.584 0.113 -1.576 1.00 81.56 142 ASP A O 1
ATOM 1167 N N . VAL A 1 143 ? 5.828 2.223 -1.586 1.00 83.88 143 VAL A N 1
ATOM 1168 C CA . VAL A 1 143 ? 5.475 2.263 -3.002 1.00 83.88 143 VAL A CA 1
ATOM 1169 C C . VAL A 1 143 ? 6.501 3.086 -3.775 1.00 83.88 143 VAL A C 1
ATOM 1171 O O . VAL A 1 143 ? 6.691 4.276 -3.526 1.00 83.88 143 VAL A O 1
ATOM 1174 N N . ILE A 1 144 ? 7.138 2.463 -4.769 1.00 85.69 144 ILE A N 1
ATOM 1175 C CA . ILE A 1 144 ? 8.170 3.109 -5.593 1.00 85.69 144 ILE A CA 1
ATOM 1176 C C . ILE A 1 144 ? 7.664 3.423 -7.002 1.00 85.69 144 ILE A C 1
ATOM 1178 O O . ILE A 1 144 ? 6.893 2.672 -7.603 1.00 85.69 144 ILE A O 1
ATOM 1182 N N . GLY A 1 145 ? 8.113 4.555 -7.543 1.00 83.88 145 GLY A N 1
ATOM 1183 C CA . GLY A 1 145 ? 7.901 4.907 -8.946 1.00 83.88 145 GLY A CA 1
ATOM 1184 C C . GLY A 1 145 ? 8.761 4.070 -9.895 1.00 83.88 145 GLY A C 1
ATOM 1185 O O . GLY A 1 145 ? 9.599 3.274 -9.472 1.00 83.88 145 GLY A O 1
ATOM 1186 N N . ASP A 1 146 ? 8.569 4.274 -11.198 1.00 82.44 146 ASP A N 1
ATOM 1187 C CA . ASP A 1 146 ? 9.463 3.683 -12.190 1.00 82.44 146 ASP A CA 1
ATOM 1188 C C . ASP A 1 146 ? 10.867 4.259 -12.094 1.00 82.44 146 ASP A C 1
ATOM 1190 O O . ASP A 1 146 ? 11.059 5.454 -11.848 1.00 82.44 146 ASP A O 1
ATOM 1194 N N . ARG A 1 147 ? 11.842 3.386 -12.342 1.00 80.12 147 ARG A N 1
ATOM 1195 C CA . ARG A 1 147 ? 13.244 3.775 -12.391 1.00 80.12 147 ARG A CA 1
ATOM 1196 C C . ARG A 1 147 ? 13.522 4.535 -13.685 1.00 80.12 147 ARG A C 1
ATOM 1198 O O . ARG A 1 147 ? 13.032 4.126 -14.743 1.00 80.12 147 ARG A O 1
ATOM 1205 N N . PRO A 1 148 ? 14.321 5.608 -13.629 1.00 79.62 148 PRO A N 1
ATOM 1206 C CA . PRO A 1 148 ? 14.727 6.310 -14.823 1.00 79.62 148 PRO A CA 1
ATOM 1207 C C . PRO A 1 148 ? 15.792 5.472 -15.534 1.00 79.62 148 PRO A C 1
ATOM 1209 O O . PRO A 1 148 ? 16.428 4.596 -14.942 1.00 79.62 148 PRO A O 1
ATOM 1212 N N . TRP A 1 149 ? 16.012 5.747 -16.812 1.00 82.62 149 TRP A N 1
ATOM 1213 C CA . TRP A 1 149 ? 17.105 5.107 -17.533 1.00 82.62 149 TRP A CA 1
ATOM 1214 C C . TRP A 1 149 ? 18.454 5.548 -16.967 1.00 82.62 149 TRP A C 1
ATOM 1216 O O . TRP A 1 149 ? 18.636 6.720 -16.624 1.00 82.62 149 TRP A O 1
ATOM 1226 N N . THR A 1 150 ? 19.415 4.625 -16.927 1.00 79.56 150 THR A N 1
ATOM 1227 C CA . THR A 1 150 ? 20.771 4.898 -16.436 1.00 79.56 150 THR A CA 1
ATOM 1228 C C . THR A 1 150 ? 21.411 6.063 -17.183 1.00 79.56 150 THR A C 1
ATOM 1230 O O . THR A 1 150 ? 22.026 6.913 -16.554 1.00 79.56 150 THR A O 1
ATOM 1233 N N . ARG A 1 151 ? 21.206 6.174 -18.501 1.00 77.00 151 ARG A N 1
ATOM 1234 C CA . ARG A 1 151 ? 21.732 7.290 -19.301 1.00 77.00 151 ARG A CA 1
ATOM 1235 C C . ARG A 1 151 ? 21.214 8.648 -18.821 1.00 77.00 151 ARG A C 1
ATOM 1237 O O . ARG A 1 151 ? 22.009 9.535 -18.548 1.00 77.00 151 ARG A O 1
ATOM 1244 N N . ARG A 1 152 ? 19.901 8.759 -18.580 1.00 75.69 152 ARG A N 1
ATOM 1245 C CA . ARG A 1 152 ? 19.280 9.971 -18.023 1.00 75.69 152 ARG A CA 1
ATOM 1246 C C . ARG A 1 152 ? 19.827 10.300 -16.635 1.00 75.69 152 ARG A C 1
ATOM 1248 O O . ARG A 1 152 ? 20.011 11.466 -16.313 1.00 75.69 152 ARG A O 1
ATOM 1255 N N . PHE A 1 153 ? 20.082 9.281 -15.816 1.00 73.06 153 PHE A N 1
ATOM 1256 C CA . PHE A 1 153 ? 20.724 9.466 -14.517 1.00 73.06 153 PHE A CA 1
ATOM 1257 C C . PHE A 1 153 ? 22.154 10.016 -14.661 1.00 73.06 153 PHE A C 1
ATOM 1259 O O . PHE A 1 153 ? 22.491 10.982 -13.984 1.00 73.06 153 PHE A O 1
ATOM 1266 N N . MET A 1 154 ? 22.959 9.464 -15.574 1.00 72.44 154 MET A N 1
ATOM 1267 C CA . MET A 1 154 ? 24.328 9.934 -15.825 1.00 72.44 154 MET A CA 1
ATOM 1268 C C . MET A 1 154 ? 24.363 11.370 -16.367 1.00 72.44 154 MET A C 1
ATOM 1270 O O . MET A 1 154 ? 25.176 12.169 -15.906 1.00 72.44 154 MET A O 1
ATOM 1274 N N . ASP A 1 155 ? 23.446 11.724 -17.272 1.00 70.75 155 ASP A N 1
ATOM 1275 C CA . ASP A 1 155 ? 23.325 13.086 -17.805 1.00 70.75 155 ASP A CA 1
ATOM 1276 C C . ASP A 1 155 ? 23.035 14.094 -16.677 1.00 70.75 155 ASP A C 1
ATOM 1278 O O . ASP A 1 155 ? 23.718 15.110 -16.562 1.00 70.75 155 ASP A O 1
ATOM 1282 N N . TYR A 1 156 ? 22.108 13.773 -15.761 1.00 65.50 156 TYR A N 1
ATOM 1283 C CA . TYR A 1 156 ? 21.845 14.613 -14.585 1.00 65.50 156 TYR A CA 1
ATOM 1284 C C . TYR A 1 156 ? 23.055 14.754 -13.660 1.00 65.50 156 TYR A C 1
ATOM 1286 O O . TYR A 1 156 ? 23.226 15.804 -13.052 1.00 65.50 156 TYR A O 1
ATOM 1294 N N . THR A 1 157 ? 23.891 13.724 -13.515 1.00 63.38 157 THR A N 1
ATOM 1295 C CA . THR A 1 157 ? 25.097 13.833 -12.677 1.00 63.38 157 THR A CA 1
ATOM 1296 C C . THR A 1 157 ? 26.208 14.659 -13.325 1.00 63.38 157 THR A C 1
ATOM 1298 O O . THR A 1 157 ? 27.019 15.232 -12.604 1.00 63.38 157 THR A O 1
ATOM 1301 N N . ALA A 1 158 ? 26.238 14.740 -14.658 1.00 62.06 158 ALA A N 1
ATOM 1302 C CA . ALA A 1 158 ? 27.259 15.469 -15.406 1.00 62.06 158 ALA A CA 1
ATOM 1303 C C . ALA A 1 158 ? 26.947 16.970 -15.562 1.00 62.06 158 ALA A C 1
ATOM 1305 O O . ALA A 1 158 ? 27.873 17.773 -15.621 1.00 62.06 158 ALA A O 1
ATOM 1306 N N . ASP A 1 159 ? 25.664 17.349 -15.608 1.00 57.25 159 ASP A N 1
ATOM 1307 C CA . ASP A 1 159 ? 25.218 18.726 -15.895 1.00 57.25 159 ASP A CA 1
ATOM 1308 C C . ASP A 1 159 ? 25.206 19.646 -14.650 1.00 57.25 159 ASP A C 1
ATOM 1310 O O . ASP A 1 159 ? 25.156 20.874 -14.744 1.00 57.25 159 ASP A O 1
ATOM 1314 N N . VAL A 1 160 ? 25.282 19.079 -13.439 1.00 54.69 160 VAL A N 1
ATOM 1315 C CA . VAL A 1 160 ? 25.334 19.874 -12.204 1.00 54.69 160 VAL A CA 1
ATOM 1316 C C . VAL A 1 160 ? 26.787 20.211 -11.876 1.00 54.69 160 VAL A C 1
ATOM 1318 O O . VAL A 1 160 ? 27.508 19.392 -11.310 1.00 54.69 160 VAL A O 1
ATOM 1321 N N . ASN A 1 161 ? 27.184 21.454 -12.159 1.00 50.53 161 ASN A N 1
ATOM 1322 C CA . ASN A 1 161 ? 28.448 22.107 -11.771 1.00 50.53 161 ASN A CA 1
ATOM 1323 C C . ASN A 1 161 ? 28.691 22.195 -10.233 1.00 50.53 161 ASN A C 1
ATOM 1325 O O . ASN A 1 161 ? 29.057 23.245 -9.712 1.00 50.53 161 ASN A O 1
ATOM 1329 N N . GLY A 1 162 ? 28.511 21.108 -9.473 1.00 48.69 162 GLY A N 1
ATOM 1330 C CA . GLY A 1 162 ? 28.900 21.026 -8.057 1.00 48.69 162 GLY A CA 1
ATOM 1331 C C . GLY A 1 162 ? 27.825 20.534 -7.087 1.00 48.69 162 GLY A C 1
ATOM 1332 O O . GLY A 1 162 ? 27.690 21.092 -6.002 1.00 48.69 162 GLY A O 1
ATOM 1333 N N . GLY A 1 163 ? 27.049 19.501 -7.429 1.00 49.53 163 GLY A N 1
ATOM 1334 C CA . GLY A 1 163 ? 26.015 19.006 -6.513 1.00 49.53 163 GLY A CA 1
ATOM 1335 C C . GLY A 1 163 ? 25.588 17.558 -6.717 1.00 49.53 163 GLY A C 1
ATOM 1336 O O . GLY A 1 163 ? 24.388 17.291 -6.726 1.00 49.53 163 GLY A O 1
ATOM 1337 N N . VAL A 1 164 ? 26.542 16.632 -6.862 1.00 51.94 164 VAL A N 1
ATOM 1338 C CA . VAL A 1 164 ? 26.279 15.177 -6.917 1.00 51.94 164 VAL A CA 1
ATOM 1339 C C . VAL A 1 164 ? 25.472 14.703 -5.693 1.00 51.94 164 VAL A C 1
ATOM 1341 O O . VAL A 1 164 ? 24.605 13.840 -5.822 1.00 51.94 164 VAL A O 1
ATOM 1344 N N . ASP A 1 165 ? 25.651 15.349 -4.537 1.00 50.50 165 ASP A N 1
ATOM 1345 C CA . ASP A 1 165 ? 24.974 14.989 -3.285 1.00 50.50 165 ASP A CA 1
ATOM 1346 C C . ASP A 1 165 ? 23.441 15.132 -3.331 1.00 50.50 165 ASP A C 1
ATOM 1348 O O . ASP A 1 165 ? 22.728 14.304 -2.769 1.00 50.50 165 ASP A O 1
ATOM 1352 N N . LYS A 1 166 ? 22.879 16.114 -4.055 1.00 49.97 166 LYS A N 1
ATOM 1353 C CA . LYS A 1 166 ? 21.421 16.381 -4.012 1.00 49.97 166 LYS A CA 1
ATOM 1354 C C . LYS A 1 166 ? 20.577 15.402 -4.842 1.00 49.97 166 LYS A C 1
ATOM 1356 O O . LYS A 1 166 ? 19.403 15.176 -4.529 1.00 49.97 166 LYS A O 1
ATOM 1361 N N . VAL A 1 167 ? 21.154 14.823 -5.899 1.00 51.56 167 VAL A N 1
ATOM 1362 C CA . VAL A 1 167 ? 20.474 13.844 -6.774 1.00 51.56 167 VAL A CA 1
ATOM 1363 C C . VAL A 1 167 ? 20.433 12.465 -6.107 1.00 51.56 167 VAL A C 1
ATOM 1365 O O . VAL A 1 167 ? 19.428 11.754 -6.195 1.00 51.56 167 VAL A O 1
ATOM 1368 N N . VAL A 1 168 ? 21.499 12.112 -5.385 1.00 51.34 168 VAL A N 1
ATOM 1369 C CA . VAL A 1 168 ? 21.622 10.838 -4.667 1.00 51.34 168 VAL A CA 1
ATOM 1370 C C . VAL A 1 168 ? 20.778 10.835 -3.383 1.00 51.34 168 VAL A C 1
ATOM 1372 O O . VAL A 1 168 ? 20.087 9.850 -3.123 1.00 51.34 168 VAL A O 1
ATOM 1375 N N . ASP A 1 169 ? 20.716 11.939 -2.631 1.00 47.00 169 ASP A N 1
ATOM 1376 C CA . ASP A 1 169 ? 19.994 11.962 -1.346 1.00 47.00 169 ASP A CA 1
ATOM 1377 C C . ASP A 1 169 ? 18.465 11.835 -1.469 1.00 47.00 169 ASP A C 1
ATOM 1379 O O . ASP A 1 169 ? 17.814 11.206 -0.632 1.00 47.00 169 ASP A O 1
ATOM 1383 N N . SER A 1 170 ? 17.849 12.413 -2.507 1.00 52.25 170 SER A N 1
ATOM 1384 C CA . SER A 1 170 ? 16.378 12.496 -2.576 1.00 52.25 170 SER A CA 1
ATOM 1385 C C . SER A 1 170 ? 15.711 11.349 -3.344 1.00 52.25 170 SER A C 1
ATOM 1387 O O . SER A 1 170 ? 14.630 10.896 -2.955 1.00 52.25 170 SER A O 1
ATOM 1389 N N . TYR A 1 171 ? 16.343 10.864 -4.416 1.00 49.47 171 TYR A N 1
ATOM 1390 C CA . TYR A 1 171 ? 15.739 9.923 -5.365 1.00 49.47 171 TYR A CA 1
ATOM 1391 C C . TYR A 1 171 ? 16.316 8.505 -5.250 1.00 49.47 171 TYR A C 1
ATOM 1393 O O . TYR A 1 171 ? 15.574 7.523 -5.296 1.00 49.47 171 TYR A O 1
ATOM 1401 N N . TRP A 1 172 ? 17.631 8.379 -5.049 1.00 50.00 172 TRP A N 1
ATOM 1402 C CA . TRP A 1 172 ? 18.333 7.090 -5.073 1.00 50.00 172 TRP A CA 1
ATOM 1403 C C . TRP A 1 172 ? 18.084 6.229 -3.826 1.00 50.00 172 TRP A C 1
ATOM 1405 O O . TRP A 1 172 ? 17.984 5.007 -3.941 1.00 50.00 172 TRP A O 1
ATOM 1415 N N . TYR A 1 173 ? 17.937 6.838 -2.643 1.00 50.12 173 TYR A N 1
ATOM 1416 C CA . TYR A 1 173 ? 17.691 6.106 -1.392 1.00 50.12 173 TYR A CA 1
ATOM 1417 C C . TYR A 1 173 ? 16.238 5.609 -1.268 1.00 50.12 173 TYR A C 1
ATOM 1419 O O . TYR A 1 173 ? 16.002 4.460 -0.897 1.00 50.12 173 TYR A O 1
ATOM 1427 N N . LYS A 1 174 ? 15.253 6.431 -1.659 1.00 53.62 174 LYS A N 1
ATOM 1428 C CA . LYS A 1 174 ? 13.816 6.127 -1.497 1.00 53.62 174 LYS A CA 1
ATOM 1429 C C . LYS A 1 174 ? 13.253 5.100 -2.491 1.00 53.62 174 LYS A C 1
ATOM 1431 O O . LYS A 1 174 ? 12.149 4.617 -2.285 1.00 53.62 174 LYS A O 1
ATOM 1436 N N . GLN A 1 175 ? 13.970 4.768 -3.568 1.00 59.94 175 GLN A N 1
ATOM 1437 C CA . GLN A 1 175 ? 13.453 3.917 -4.657 1.00 59.94 175 GLN A CA 1
ATOM 1438 C C . GLN A 1 175 ? 14.050 2.500 -4.733 1.00 59.94 175 GLN A C 1
ATOM 1440 O O . GLN A 1 175 ? 13.771 1.748 -5.676 1.00 59.94 175 GLN A O 1
ATOM 1445 N N . ARG A 1 176 ? 14.905 2.112 -3.781 1.00 66.19 176 ARG A N 1
ATOM 1446 C CA . ARG A 1 176 ? 15.539 0.782 -3.804 1.00 66.19 176 ARG A CA 1
ATOM 1447 C C . ARG A 1 176 ? 14.616 -0.325 -3.316 1.00 66.19 176 ARG A C 1
ATOM 1449 O O . ARG A 1 176 ? 14.637 -1.414 -3.887 1.00 66.19 176 ARG A O 1
ATOM 1456 N N . LEU A 1 177 ? 13.833 -0.036 -2.284 1.00 74.62 177 LEU A N 1
ATOM 1457 C CA . LEU A 1 177 ? 13.008 -0.999 -1.569 1.00 74.62 177 LEU A CA 1
ATOM 1458 C C . LEU A 1 177 ? 11.557 -0.538 -1.648 1.00 74.62 177 LEU A C 1
ATOM 1460 O O . LEU A 1 177 ? 11.254 0.603 -1.316 1.00 74.62 177 LEU A O 1
ATOM 1464 N N . GLY A 1 178 ? 10.691 -1.414 -2.142 1.00 80.19 178 GLY A N 1
ATOM 1465 C CA . GLY A 1 178 ? 9.263 -1.153 -2.238 1.00 80.19 178 GLY A CA 1
ATOM 1466 C C . GLY A 1 178 ? 8.616 -1.829 -3.437 1.00 80.19 178 GLY A C 1
ATOM 1467 O O . GLY A 1 178 ? 9.282 -2.292 -4.369 1.00 80.19 178 GLY A O 1
ATOM 1468 N N . ILE A 1 179 ? 7.292 -1.888 -3.400 1.00 85.50 179 ILE A N 1
ATOM 1469 C CA . ILE A 1 179 ? 6.467 -2.448 -4.463 1.00 85.50 179 ILE A CA 1
ATOM 1470 C C . ILE A 1 179 ? 6.331 -1.388 -5.565 1.00 85.50 179 ILE A C 1
ATOM 1472 O O . ILE A 1 179 ? 6.015 -0.230 -5.274 1.00 85.50 179 ILE A O 1
ATOM 1476 N N . PRO A 1 180 ? 6.554 -1.733 -6.848 1.00 89.62 180 PRO A N 1
ATOM 1477 C CA . PRO A 1 180 ? 6.304 -0.803 -7.938 1.00 89.62 180 PRO A CA 1
ATOM 1478 C C . PRO A 1 180 ? 4.856 -0.324 -7.909 1.00 89.62 180 PRO A C 1
ATOM 1480 O O . PRO A 1 180 ? 3.929 -1.129 -7.953 1.00 89.62 180 PRO A O 1
ATOM 1483 N N . ARG A 1 181 ? 4.649 0.992 -7.912 1.00 89.31 181 ARG A N 1
ATOM 1484 C CA . ARG A 1 181 ? 3.324 1.620 -7.818 1.00 89.31 181 ARG A CA 1
ATOM 1485 C C . ARG A 1 181 ? 2.315 1.098 -8.829 1.00 89.31 181 ARG A C 1
ATOM 1487 O O . ARG A 1 181 ? 1.136 0.927 -8.535 1.00 89.31 181 ARG A O 1
ATOM 1494 N N . ARG A 1 182 ? 2.800 0.812 -10.028 1.00 91.88 182 ARG A N 1
ATOM 1495 C CA . ARG A 1 182 ? 2.026 0.243 -11.129 1.00 91.88 182 ARG A CA 1
ATOM 1496 C C . ARG A 1 182 ? 1.454 -1.156 -10.824 1.00 91.88 182 ARG A C 1
ATOM 1498 O O . ARG A 1 182 ? 0.430 -1.520 -11.391 1.00 91.88 182 ARG A O 1
ATOM 1505 N N . LEU A 1 183 ? 2.065 -1.901 -9.897 1.00 91.88 183 LEU A N 1
ATOM 1506 C CA . LEU A 1 183 ? 1.675 -3.249 -9.456 1.00 91.88 183 LEU A CA 1
ATOM 1507 C C . LEU A 1 183 ? 0.897 -3.264 -8.130 1.00 91.88 183 LEU A C 1
ATOM 1509 O O . LEU A 1 183 ? 0.660 -4.335 -7.580 1.00 91.88 183 LEU A O 1
ATOM 1513 N N . LEU A 1 184 ? 0.487 -2.101 -7.615 1.00 91.31 184 LEU A N 1
ATOM 1514 C CA . LEU A 1 184 ? -0.262 -1.997 -6.356 1.00 91.31 184 LEU A CA 1
ATOM 1515 C C . LEU A 1 184 ? -1.612 -2.735 -6.398 1.00 91.31 184 LEU A C 1
ATOM 1517 O O . LEU A 1 184 ? -2.108 -3.213 -5.382 1.00 91.31 184 LEU A O 1
ATOM 1521 N N . LEU A 1 185 ? -2.218 -2.805 -7.584 1.00 93.50 185 LEU A N 1
ATOM 1522 C CA . LEU A 1 185 ? -3.494 -3.468 -7.817 1.00 93.50 185 LEU A CA 1
ATOM 1523 C C . LEU A 1 185 ? -3.305 -4.660 -8.758 1.00 93.50 185 LEU A C 1
ATOM 1525 O O . LEU A 1 185 ? -2.550 -4.549 -9.729 1.00 93.50 185 LEU A O 1
ATOM 1529 N N . PRO A 1 186 ? -4.031 -5.770 -8.542 1.00 93.69 186 PRO A N 1
ATOM 1530 C CA . PRO A 1 186 ? -4.057 -6.864 -9.500 1.00 93.69 186 PRO A CA 1
ATOM 1531 C C . PRO A 1 186 ? -4.773 -6.441 -10.789 1.00 93.69 186 PRO A C 1
ATOM 1533 O O . PRO A 1 186 ? -5.616 -5.538 -10.799 1.00 93.69 186 PRO A O 1
ATOM 1536 N N . LEU A 1 187 ? -4.465 -7.131 -11.889 1.00 94.56 187 LEU A N 1
ATOM 1537 C CA . LEU A 1 187 ? -5.157 -6.922 -13.157 1.00 94.56 187 LEU A CA 1
ATOM 1538 C C . LEU A 1 187 ? -6.661 -7.188 -12.985 1.00 94.56 187 LEU A C 1
ATOM 1540 O O . LEU A 1 187 ? -7.078 -8.251 -12.528 1.00 94.56 187 LEU A O 1
ATOM 1544 N N . GLY A 1 188 ? -7.471 -6.198 -13.350 1.00 93.44 188 GLY A N 1
ATOM 1545 C CA . GLY A 1 188 ? -8.920 -6.265 -13.254 1.00 93.44 188 GLY A CA 1
ATOM 1546 C C . GLY A 1 188 ? -9.546 -7.032 -14.417 1.00 93.44 188 GLY A C 1
ATOM 1547 O O . GLY A 1 188 ? -8.918 -7.300 -15.440 1.00 93.44 188 GLY A O 1
ATOM 1548 N N . LEU A 1 189 ? -10.833 -7.342 -14.272 1.00 93.88 189 LEU A N 1
ATOM 1549 C CA . LEU A 1 189 ? -11.662 -7.914 -15.334 1.00 93.88 189 LEU A CA 1
ATOM 1550 C C . LEU A 1 189 ? -12.559 -6.831 -15.941 1.00 93.88 189 LEU A C 1
ATOM 1552 O O . LEU A 1 189 ? -12.899 -5.857 -15.270 1.00 93.88 189 LEU A O 1
ATOM 1556 N N . ARG A 1 190 ? -13.020 -7.027 -17.184 1.00 90.81 190 ARG A N 1
ATOM 1557 C CA . ARG A 1 190 ? -13.964 -6.096 -17.841 1.00 90.81 190 ARG A CA 1
ATOM 1558 C C . ARG A 1 190 ? -15.253 -5.886 -17.031 1.00 90.81 190 ARG A C 1
ATOM 1560 O O . ARG A 1 190 ? -15.792 -4.788 -17.040 1.00 90.81 190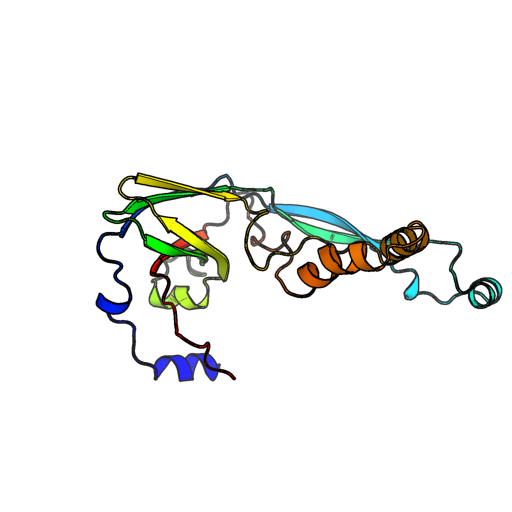 ARG A O 1
ATOM 1567 N N . GLY A 1 191 ? -15.712 -6.919 -16.318 1.00 90.88 191 GLY A N 1
ATOM 1568 C CA . GLY A 1 191 ? -16.869 -6.860 -15.413 1.00 90.88 191 GLY A CA 1
ATOM 1569 C C . GLY A 1 191 ? -16.549 -6.416 -13.980 1.00 90.88 191 GLY A C 1
ATOM 1570 O O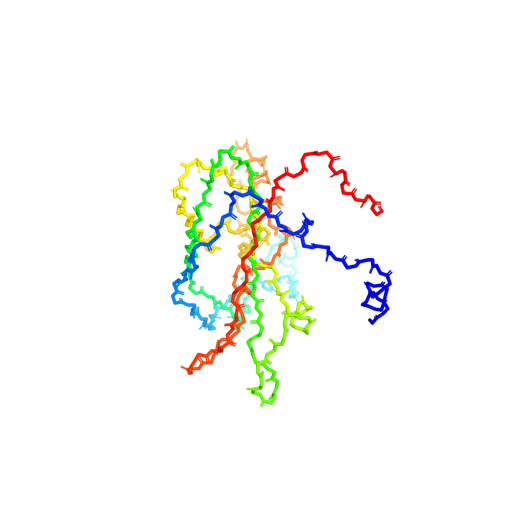 . GLY A 1 191 ? -17.441 -6.404 -13.140 1.00 90.88 191 GLY A O 1
ATOM 1571 N N . GLY A 1 192 ? -15.294 -6.061 -13.690 1.00 91.75 192 GLY A N 1
ATOM 1572 C CA . GLY A 1 192 ? -14.795 -5.841 -12.336 1.00 91.75 192 GLY A CA 1
ATOM 1573 C C . GLY A 1 192 ? -14.326 -7.139 -11.676 1.00 91.75 192 GLY A C 1
ATOM 1574 O O . GLY A 1 192 ? -14.941 -8.193 -11.818 1.00 91.75 192 GLY A O 1
ATOM 1575 N N . LEU A 1 193 ? -13.203 -7.062 -10.962 1.00 92.81 193 LEU A N 1
ATOM 1576 C CA . LEU A 1 193 ? -12.720 -8.149 -10.115 1.00 92.81 193 LEU A CA 1
ATOM 1577 C C . LEU A 1 193 ? -13.210 -7.887 -8.681 1.00 92.81 193 LEU A C 1
ATOM 1579 O O . LEU A 1 193 ? -12.841 -6.857 -8.111 1.00 92.81 193 LEU A O 1
ATOM 1583 N N . PRO A 1 194 ? -14.043 -8.759 -8.087 1.00 93.25 194 PRO A N 1
ATOM 1584 C CA . PRO A 1 194 ? -14.535 -8.546 -6.733 1.00 93.25 194 PRO A CA 1
ATOM 1585 C C . PRO A 1 194 ? -13.423 -8.768 -5.702 1.00 93.25 194 PRO A C 1
ATOM 1587 O O . PRO A 1 194 ? -13.057 -9.898 -5.378 1.00 93.25 194 PRO A O 1
ATOM 1590 N N . LEU A 1 195 ? -12.932 -7.667 -5.145 1.00 93.31 195 LEU A N 1
ATOM 1591 C CA . LEU A 1 195 ? -11.973 -7.647 -4.046 1.00 93.31 195 LEU A CA 1
ATOM 1592 C C . LEU A 1 195 ? -12.620 -7.075 -2.786 1.00 93.31 195 LEU A C 1
ATOM 1594 O O . LEU A 1 195 ? -13.673 -6.433 -2.835 1.00 93.31 195 LEU A O 1
ATOM 1598 N N . GLN A 1 196 ? -11.983 -7.320 -1.650 1.00 93.25 196 GLN A N 1
ATOM 1599 C CA . GLN A 1 196 ? -12.349 -6.730 -0.376 1.00 93.25 196 GLN A CA 1
ATOM 1600 C C . GLN A 1 196 ? -11.190 -5.888 0.149 1.00 93.25 196 GLN A C 1
ATOM 1602 O O . GLN A 1 196 ? -10.061 -6.364 0.248 1.00 93.25 196 GLN A O 1
ATOM 1607 N N . MET A 1 197 ? -11.497 -4.644 0.510 1.00 94.44 197 MET A N 1
ATOM 1608 C CA . MET A 1 197 ? -10.594 -3.790 1.270 1.00 94.44 197 MET A CA 1
ATOM 1609 C C . MET A 1 197 ? -10.856 -3.995 2.762 1.00 94.44 197 MET A C 1
ATOM 1611 O O . MET A 1 197 ? -12.010 -4.044 3.194 1.00 94.44 197 MET A O 1
ATOM 1615 N N . PHE A 1 198 ? -9.792 -4.132 3.539 1.00 94.69 198 PHE A N 1
ATOM 1616 C CA . PHE A 1 198 ? -9.840 -4.255 4.988 1.00 94.69 198 PHE A CA 1
ATOM 1617 C C . PHE A 1 198 ? -8.959 -3.170 5.592 1.00 94.69 198 PHE A C 1
ATOM 1619 O O . PHE A 1 198 ? -7.781 -3.076 5.264 1.00 94.69 198 PHE A O 1
ATOM 1626 N N . VAL A 1 199 ? -9.539 -2.343 6.454 1.00 95.81 199 VAL A N 1
ATOM 1627 C CA . VAL A 1 199 ? -8.827 -1.263 7.137 1.00 95.81 199 VAL A CA 1
ATOM 1628 C C . VAL A 1 199 ? -8.842 -1.560 8.622 1.00 95.81 199 VAL A C 1
ATOM 1630 O O . VAL A 1 199 ? -9.892 -1.875 9.181 1.00 95.81 199 VAL A O 1
ATOM 1633 N N . ILE A 1 200 ? -7.681 -1.443 9.253 1.00 95.00 200 ILE A N 1
ATOM 1634 C CA . ILE A 1 200 ? -7.528 -1.565 10.698 1.00 95.00 200 ILE A CA 1
ATOM 1635 C C . ILE A 1 200 ? -6.847 -0.308 11.233 1.00 95.00 200 ILE A C 1
ATOM 1637 O O . ILE A 1 200 ? -5.882 0.189 10.651 1.00 95.00 200 ILE A O 1
ATOM 1641 N N . VAL A 1 201 ? -7.377 0.211 12.337 1.00 95.31 201 VAL A N 1
ATOM 1642 C CA . VAL A 1 201 ? -6.834 1.369 13.046 1.00 95.31 201 VAL A CA 1
ATOM 1643 C C . VAL A 1 201 ? -6.418 0.891 14.426 1.00 95.31 201 VAL A C 1
ATOM 1645 O O . VAL A 1 201 ? -7.239 0.370 15.173 1.00 95.31 201 VAL A O 1
ATOM 1648 N N . THR A 1 202 ? -5.137 1.033 14.748 1.00 94.25 202 THR A N 1
ATOM 1649 C CA . THR A 1 202 ? -4.555 0.563 16.015 1.00 94.25 202 THR A CA 1
ATOM 1650 C C . THR A 1 202 ? -3.846 1.705 16.736 1.00 94.25 202 THR A C 1
ATOM 1652 O O . THR A 1 202 ? -3.328 2.592 16.060 1.00 94.25 202 THR A O 1
ATOM 1655 N N . PRO A 1 203 ? -3.762 1.706 18.076 1.00 92.81 203 PRO A N 1
ATOM 1656 C CA . PRO A 1 203 ? -3.013 2.730 18.798 1.00 92.81 203 PRO A CA 1
ATOM 1657 C C . PRO A 1 203 ? -1.517 2.651 18.470 1.00 92.81 203 PRO A C 1
ATOM 1659 O O . PRO A 1 203 ? -0.958 1.555 18.353 1.00 92.81 203 PRO A O 1
ATOM 1662 N N . VAL A 1 204 ? -0.845 3.801 18.365 1.00 88.56 204 VAL A N 1
ATOM 1663 C CA . VAL A 1 204 ? 0.623 3.828 18.290 1.00 88.56 204 VAL A CA 1
ATOM 1664 C C . VAL A 1 204 ? 1.182 3.332 19.624 1.00 88.56 204 VAL A C 1
ATOM 1666 O O . VAL A 1 204 ? 1.013 3.967 20.662 1.00 88.56 204 VAL A O 1
ATOM 1669 N N . ARG A 1 205 ? 1.850 2.175 19.609 1.00 79.62 205 ARG A N 1
ATOM 1670 C CA . ARG A 1 205 ? 2.570 1.651 20.776 1.00 79.62 205 ARG A CA 1
ATOM 1671 C C . ARG A 1 205 ? 4.018 2.127 20.719 1.00 79.62 205 ARG A C 1
ATOM 1673 O O . ARG A 1 205 ? 4.849 1.524 20.045 1.00 79.62 205 ARG A O 1
ATOM 1680 N N . THR A 1 206 ? 4.325 3.216 21.411 1.00 62.34 206 THR A N 1
ATOM 1681 C CA . THR A 1 206 ? 5.701 3.692 21.597 1.00 62.34 206 THR A CA 1
ATOM 1682 C C . THR A 1 206 ? 6.456 2.728 22.520 1.00 62.34 206 THR A C 1
ATOM 1684 O O . THR A 1 206 ? 5.987 2.427 23.613 1.00 62.34 206 THR A O 1
ATOM 1687 N N . GLY A 1 207 ? 7.621 2.229 22.088 1.00 52.78 207 GLY A N 1
ATOM 1688 C CA . GLY A 1 207 ? 8.528 1.434 22.935 1.00 52.78 207 GLY A CA 1
ATOM 1689 C C . GLY A 1 207 ? 8.606 -0.072 22.653 1.00 52.78 207 GLY A C 1
ATOM 1690 O O . GLY A 1 207 ? 9.366 -0.764 23.324 1.00 52.78 207 GLY A O 1
ATOM 1691 N N . LEU A 1 208 ? 7.890 -0.596 21.653 1.00 50.09 208 LEU A N 1
ATOM 1692 C CA . LEU A 1 208 ? 8.131 -1.959 21.170 1.00 50.09 208 LEU A CA 1
ATOM 1693 C C . LEU A 1 208 ? 9.261 -1.924 20.139 1.00 50.09 208 LEU A C 1
ATOM 1695 O O . LEU A 1 208 ? 9.052 -1.572 18.980 1.00 50.09 208 LEU A O 1
ATOM 1699 N N . VAL A 1 209 ? 10.471 -2.265 20.584 1.00 44.06 209 VAL A N 1
ATOM 1700 C CA . VAL A 1 209 ? 11.579 -2.602 19.685 1.00 44.06 209 VAL A CA 1
ATOM 1701 C C . VAL A 1 209 ? 11.067 -3.726 18.780 1.00 44.06 209 VAL A C 1
ATOM 1703 O O . VAL A 1 209 ? 10.542 -4.722 19.286 1.00 44.06 209 VAL A O 1
ATOM 1706 N N . LEU A 1 210 ? 11.151 -3.555 17.454 1.00 40.81 210 LEU A N 1
ATOM 1707 C CA . LEU A 1 210 ? 10.946 -4.672 16.526 1.00 40.81 210 LEU A CA 1
ATOM 1708 C C . LEU A 1 210 ? 11.782 -5.844 17.055 1.00 40.81 210 LEU A C 1
ATOM 1710 O O . LEU A 1 210 ? 12.928 -5.596 17.432 1.00 40.81 210 LEU A O 1
ATOM 1714 N N . PRO A 1 211 ? 11.263 -7.083 17.128 1.00 36.94 211 PRO A N 1
ATOM 1715 C CA . PRO A 1 211 ? 12.128 -8.210 17.428 1.00 36.94 211 PRO A CA 1
ATOM 1716 C C . PRO A 1 211 ? 13.244 -8.185 16.383 1.00 36.94 211 PRO A C 1
ATOM 1718 O O . PRO A 1 211 ? 12.993 -8.370 15.192 1.00 36.94 211 PRO A O 1
ATOM 1721 N N . THR A 1 212 ? 14.448 -7.834 16.827 1.00 29.67 212 THR A N 1
ATOM 1722 C CA . THR A 1 212 ? 15.657 -7.910 16.021 1.00 29.67 212 THR A CA 1
ATOM 1723 C C . THR A 1 212 ? 15.785 -9.364 15.612 1.00 29.67 212 THR A C 1
ATOM 1725 O O . THR A 1 212 ? 15.880 -10.234 16.481 1.00 29.67 212 THR A O 1
ATOM 1728 N N . ILE A 1 213 ? 15.675 -9.610 14.309 1.00 35.25 213 ILE A N 1
ATOM 1729 C CA . ILE A 1 213 ? 16.057 -10.885 13.703 1.00 35.25 213 ILE A CA 1
ATOM 1730 C C . ILE A 1 213 ? 17.573 -11.016 13.822 1.00 35.25 213 ILE A C 1
ATOM 1732 O O . ILE A 1 213 ? 18.255 -9.996 13.565 1.00 35.25 213 ILE A O 1
#